Protein AF-A0A5C6MHG4-F1 (afdb_monomer_lite)

Sequence (222 aa):
MFYSEDLERCGLDVSEVSVYSGVCTEIFKRESVIFQKSVYCFVHLSIQEFLAAVYMFHRSTRKDTAVINQFLEYSEPVTSLDGFLRRALMKSLKSENGHLDLFVRFLHGLSLESNQRILGGLLDQRNSHPETIQKVLNNLKEENSDEFSPDRSINIFHCLMEMKDQSVHQEIQEFLKSEKKSKRRLSEIHCSALAYLLQMSEEVLDELNLCSTTPQRRDDVA

Structure (mmCIF, N/CA/C/O backbone):
data_AF-A0A5C6MHG4-F1
#
_entry.id   AF-A0A5C6MHG4-F1
#
loop_
_atom_site.group_PDB
_atom_site.id
_atom_site.type_symbol
_atom_site.label_atom_id
_atom_site.label_alt_id
_atom_site.label_comp_id
_atom_site.label_asym_id
_atom_site.label_entity_id
_atom_site.label_seq_id
_atom_site.pdbx_PDB_ins_code
_atom_site.Cartn_x
_atom_site.Cartn_y
_atom_site.Cartn_z
_atom_site.occupancy
_atom_site.B_iso_or_equiv
_atom_site.auth_seq_id
_atom_site.auth_comp_id
_atom_site.auth_asym_id
_atom_site.auth_atom_id
_atom_site.pdbx_PDB_model_num
ATOM 1 N N . MET A 1 1 ? -2.561 5.463 -20.236 1.00 85.12 1 MET A N 1
ATOM 2 C CA . MET A 1 1 ? -2.530 5.137 -21.678 1.00 85.12 1 MET A CA 1
ATOM 3 C C . MET A 1 1 ? -1.155 5.486 -22.200 1.00 85.12 1 MET A C 1
ATOM 5 O O . MET A 1 1 ? -0.599 6.476 -21.744 1.00 85.12 1 MET A O 1
ATOM 9 N N . PHE A 1 2 ? -0.643 4.681 -23.117 1.00 86.88 2 PHE A N 1
ATOM 10 C CA . PHE A 1 2 ? 0.690 4.782 -23.695 1.00 86.88 2 PHE A CA 1
ATOM 11 C C . PHE A 1 2 ? 0.569 4.667 -25.211 1.00 86.88 2 PHE A C 1
ATOM 13 O O . PHE A 1 2 ? -0.213 3.852 -25.704 1.00 86.88 2 PHE A O 1
ATOM 20 N N . TYR A 1 3 ? 1.313 5.471 -25.952 1.00 88.12 3 TYR A N 1
ATOM 21 C CA . TYR A 1 3 ? 1.461 5.284 -27.391 1.00 88.12 3 TYR A CA 1
ATOM 22 C C . TYR A 1 3 ? 2.556 4.251 -27.684 1.00 88.12 3 TYR A C 1
ATOM 24 O O . TYR A 1 3 ? 3.329 3.889 -26.795 1.00 88.12 3 TYR A O 1
ATOM 32 N N . SER A 1 4 ? 2.630 3.765 -28.927 1.00 84.56 4 SER A N 1
ATOM 33 C CA . SER A 1 4 ? 3.690 2.834 -29.348 1.00 84.56 4 SER A CA 1
ATOM 34 C C . SER A 1 4 ? 5.081 3.385 -29.019 1.00 84.56 4 SER A C 1
ATOM 36 O O . SER A 1 4 ? 5.921 2.672 -28.484 1.00 84.56 4 SER A O 1
ATOM 38 N N . GLU A 1 5 ? 5.287 4.682 -29.246 1.00 87.62 5 GLU A N 1
ATOM 39 C CA . GLU A 1 5 ? 6.549 5.374 -28.998 1.00 87.62 5 GLU A CA 1
ATOM 40 C C . GLU A 1 5 ? 6.913 5.410 -27.504 1.00 87.62 5 GLU A C 1
ATOM 42 O O . GLU A 1 5 ? 8.094 5.408 -27.156 1.00 87.62 5 GLU A O 1
ATOM 47 N N . ASP A 1 6 ? 5.920 5.435 -26.608 1.00 89.31 6 ASP A N 1
ATOM 48 C CA . ASP A 1 6 ? 6.156 5.385 -25.161 1.00 89.31 6 ASP A CA 1
ATOM 49 C C . ASP A 1 6 ? 6.648 3.995 -24.740 1.00 89.31 6 ASP A C 1
ATOM 51 O O . ASP A 1 6 ? 7.581 3.882 -23.946 1.00 89.31 6 ASP A O 1
ATOM 55 N N . LEU A 1 7 ? 6.059 2.935 -25.307 1.00 85.94 7 LEU A N 1
ATOM 56 C CA . LEU A 1 7 ? 6.470 1.554 -25.047 1.00 85.94 7 LEU A CA 1
ATOM 57 C C . LEU A 1 7 ? 7.882 1.280 -25.575 1.00 85.94 7 LEU A C 1
ATOM 59 O O . LEU A 1 7 ? 8.714 0.746 -24.842 1.00 85.94 7 LEU A O 1
ATOM 63 N N . GLU A 1 8 ? 8.182 1.726 -26.796 1.00 87.44 8 GLU A N 1
ATOM 64 C CA . GLU A 1 8 ? 9.514 1.598 -27.398 1.00 87.44 8 GLU A CA 1
ATOM 65 C C . GLU A 1 8 ? 10.584 2.327 -26.574 1.00 87.44 8 GLU A C 1
ATOM 67 O O . GLU A 1 8 ? 11.667 1.789 -26.343 1.00 87.44 8 GLU A O 1
ATOM 72 N N . ARG A 1 9 ? 10.274 3.521 -26.047 1.00 88.62 9 ARG A N 1
ATOM 73 C CA . ARG A 1 9 ? 11.164 4.253 -25.123 1.00 88.62 9 ARG A CA 1
ATOM 74 C C . ARG A 1 9 ? 11.425 3.498 -23.823 1.00 88.62 9 ARG A C 1
ATOM 76 O O . ARG A 1 9 ? 12.500 3.645 -23.245 1.00 88.62 9 ARG A O 1
ATOM 83 N N . CYS A 1 10 ? 10.466 2.698 -23.367 1.00 84.38 10 CYS A N 1
ATOM 84 C CA . CYS A 1 10 ? 10.621 1.803 -22.224 1.00 84.38 10 CYS A CA 1
ATOM 85 C C . CYS A 1 10 ? 11.294 0.465 -22.586 1.00 84.38 10 CYS A C 1
ATOM 87 O O . CYS A 1 10 ? 11.470 -0.371 -21.701 1.00 84.38 10 CYS A O 1
ATOM 89 N N . GLY A 1 11 ? 11.687 0.263 -23.850 1.00 85.12 11 GLY A N 1
ATOM 90 C CA . GLY A 1 11 ? 12.312 -0.969 -24.332 1.00 85.12 11 GLY A CA 1
ATOM 91 C C . GLY A 1 11 ? 11.335 -2.131 -24.513 1.00 85.12 11 GLY A C 1
ATOM 92 O O . GLY A 1 11 ? 11.765 -3.281 -24.519 1.00 85.12 11 GLY A O 1
ATOM 93 N N . LEU A 1 12 ? 10.033 -1.851 -24.622 1.00 83.12 12 LEU A N 1
ATOM 94 C CA . LEU A 1 12 ? 8.999 -2.853 -24.869 1.00 83.12 12 LEU A CA 1
ATOM 95 C C . LEU A 1 12 ? 8.731 -2.960 -26.374 1.00 83.12 12 LEU A C 1
ATOM 97 O O . LEU A 1 12 ? 8.382 -1.968 -27.015 1.00 83.12 12 LEU A O 1
ATOM 101 N N . ASP A 1 13 ? 8.863 -4.168 -26.928 1.00 79.06 13 ASP A N 1
ATOM 102 C CA . ASP A 1 13 ? 8.545 -4.430 -28.331 1.00 79.06 13 ASP A CA 1
ATOM 103 C C . ASP A 1 13 ? 7.024 -4.484 -28.535 1.00 79.06 13 ASP A C 1
ATOM 105 O O . ASP A 1 13 ? 6.314 -5.368 -28.050 1.00 79.06 13 ASP A O 1
ATOM 109 N N . VAL A 1 14 ? 6.520 -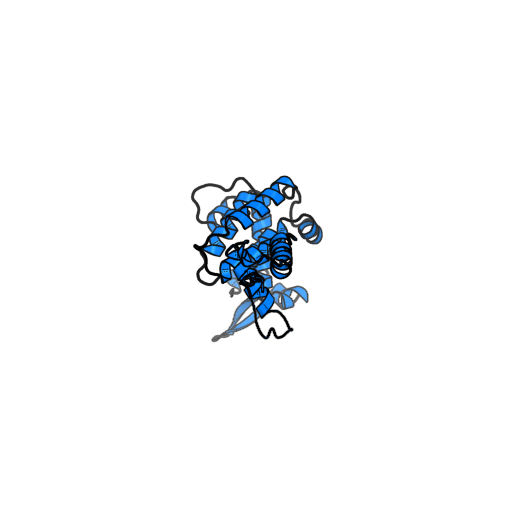3.521 -29.300 1.00 74.31 14 VAL A N 1
ATOM 110 C CA . VAL A 1 14 ? 5.103 -3.362 -29.635 1.00 74.31 14 VAL A CA 1
ATOM 111 C C . VAL A 1 14 ? 4.542 -4.577 -30.392 1.00 74.31 14 VAL A C 1
ATOM 113 O O . VAL A 1 14 ? 3.342 -4.867 -30.299 1.00 74.31 14 VAL A O 1
ATOM 116 N N . SER A 1 15 ? 5.390 -5.300 -31.129 1.00 69.62 15 SER A N 1
ATOM 117 C CA . SER A 1 15 ? 5.018 -6.530 -31.826 1.00 69.62 15 SER A CA 1
ATOM 118 C C . SER A 1 15 ? 4.803 -7.688 -30.843 1.00 69.62 15 SER A C 1
ATOM 120 O O . SER A 1 15 ? 3.781 -8.376 -30.934 1.00 69.62 15 SER A O 1
ATOM 122 N N . GLU A 1 16 ? 5.655 -7.817 -29.821 1.00 63.72 16 GLU A N 1
ATOM 123 C CA . GLU A 1 16 ? 5.539 -8.822 -28.755 1.00 63.72 16 GLU A CA 1
ATOM 124 C C . GLU A 1 16 ? 4.335 -8.565 -27.840 1.00 63.72 16 GLU A C 1
ATOM 126 O O . GLU A 1 16 ? 3.612 -9.506 -27.510 1.00 63.72 16 GLU A O 1
ATOM 131 N N . VAL A 1 17 ? 4.037 -7.295 -27.527 1.00 60.69 17 VAL A N 1
ATOM 132 C CA . VAL A 1 17 ? 2.855 -6.893 -26.731 1.00 60.69 17 VAL A CA 1
ATOM 133 C C . VAL A 1 17 ? 1.539 -7.336 -27.391 1.00 60.69 17 VAL A C 1
ATOM 135 O O . VAL A 1 17 ? 0.547 -7.548 -26.696 1.00 60.69 17 VAL A O 1
ATOM 138 N N . SER A 1 18 ? 1.513 -7.507 -28.720 1.00 54.00 18 SER A N 1
ATOM 139 C CA . SER A 1 18 ? 0.316 -7.947 -29.456 1.00 54.00 18 SER A CA 1
ATOM 140 C C . SER A 1 18 ? 0.281 -9.406 -29.896 1.00 54.00 18 SER A C 1
ATOM 142 O O . SER A 1 18 ? -0.803 -9.890 -30.217 1.00 54.00 18 SER A O 1
ATOM 144 N N . VAL A 1 19 ? 1.424 -10.096 -29.954 1.00 51.28 19 VAL A N 1
ATOM 145 C CA . VAL A 1 19 ? 1.512 -11.423 -30.593 1.00 51.28 19 VAL A CA 1
ATOM 146 C C . VAL A 1 19 ? 1.979 -12.519 -29.634 1.00 51.28 19 VAL A C 1
ATOM 148 O O . VAL A 1 19 ? 1.662 -13.682 -29.865 1.00 51.28 19 VAL A O 1
ATOM 151 N N . TYR A 1 20 ? 2.644 -12.204 -28.520 1.00 44.88 20 TYR A N 1
ATOM 152 C CA . TYR A 1 20 ? 3.233 -13.245 -27.678 1.00 44.88 20 TYR A CA 1
ATOM 153 C C . TYR A 1 20 ? 3.054 -12.981 -26.190 1.00 44.88 20 TYR A C 1
ATOM 155 O O . TYR A 1 20 ? 3.896 -12.370 -25.545 1.00 44.88 20 TYR A O 1
ATOM 163 N N . SER A 1 21 ? 1.955 -13.519 -25.654 1.00 48.19 21 SER A N 1
ATOM 164 C CA . SER A 1 21 ? 1.825 -14.114 -24.315 1.00 48.19 21 SER A CA 1
ATOM 165 C C . SER A 1 21 ? 0.385 -13.939 -23.847 1.00 48.19 21 SER A C 1
ATOM 167 O O . SER A 1 21 ? -0.086 -12.809 -23.736 1.00 48.19 21 SER A O 1
ATOM 169 N N . GLY A 1 22 ? -0.296 -15.036 -23.500 1.00 55.16 22 GLY A N 1
ATOM 170 C CA . GLY A 1 22 ? -1.597 -14.954 -22.826 1.00 55.16 22 GLY A CA 1
ATOM 171 C C . GLY A 1 22 ? -1.548 -14.081 -21.564 1.00 55.16 22 GLY A C 1
ATOM 172 O O . GLY A 1 22 ? -2.551 -13.500 -21.196 1.00 55.16 22 GLY A O 1
ATOM 173 N N . VAL A 1 23 ? -0.375 -13.898 -20.946 1.00 56.00 23 VAL A N 1
ATOM 174 C CA . VAL A 1 23 ? -0.183 -12.989 -19.806 1.00 56.00 23 VAL A CA 1
ATOM 175 C C . VAL A 1 23 ? -0.114 -11.522 -20.249 1.00 56.00 23 VAL A C 1
ATOM 177 O O . VAL A 1 23 ? -0.662 -10.660 -19.574 1.00 56.00 23 VAL A O 1
ATOM 180 N N . CYS A 1 24 ? 0.503 -11.204 -21.391 1.00 55.84 24 CYS A N 1
ATOM 181 C CA . CYS A 1 24 ? 0.598 -9.822 -21.874 1.00 55.84 24 CYS A CA 1
ATOM 182 C C . CYS A 1 24 ? -0.750 -9.276 -22.355 1.00 55.84 24 CYS A C 1
ATOM 184 O O . CYS A 1 24 ? -0.996 -8.092 -22.166 1.00 55.84 24 CYS A O 1
ATOM 186 N N . THR A 1 25 ? -1.639 -10.112 -22.899 1.00 61.78 25 THR A N 1
ATOM 187 C CA . THR A 1 25 ? -3.011 -9.703 -23.256 1.00 61.78 25 THR A CA 1
ATOM 188 C C . THR A 1 25 ? -3.923 -9.525 -22.042 1.00 61.78 25 THR A C 1
ATOM 190 O O . THR A 1 25 ? -4.873 -8.753 -22.107 1.00 61.78 25 THR A O 1
ATOM 193 N N . GLU A 1 26 ? -3.625 -10.203 -20.928 1.00 65.00 26 GLU A N 1
ATOM 194 C CA . GLU A 1 26 ? -4.299 -10.001 -19.633 1.00 65.00 26 GLU A CA 1
ATOM 195 C C . GLU A 1 26 ? -3.731 -8.792 -18.866 1.00 65.00 26 GLU A C 1
ATOM 197 O O . GLU A 1 26 ? -4.379 -8.259 -17.968 1.00 65.00 26 GLU A O 1
ATOM 202 N N . ILE A 1 27 ? -2.526 -8.329 -19.221 1.00 67.31 27 ILE A N 1
ATOM 203 C CA . ILE A 1 27 ? -1.878 -7.163 -18.605 1.00 67.31 27 ILE A CA 1
ATOM 204 C C . ILE A 1 27 ? -2.118 -5.896 -19.424 1.00 67.31 27 ILE A C 1
ATOM 206 O O . ILE A 1 27 ? -2.458 -4.874 -18.836 1.00 67.31 27 ILE A O 1
ATOM 210 N N . PHE A 1 28 ? -1.971 -5.944 -20.750 1.00 72.38 28 PHE A N 1
ATOM 211 C CA . PHE A 1 28 ? -2.118 -4.818 -21.667 1.00 72.38 28 PHE A CA 1
ATOM 212 C C . PHE A 1 28 ? -3.211 -5.053 -22.709 1.00 72.38 28 PHE A C 1
ATOM 214 O O . PHE A 1 28 ? -3.306 -6.105 -23.336 1.00 72.38 28 PHE A O 1
ATOM 221 N N . LYS A 1 29 ? -3.982 -4.001 -22.968 1.00 74.69 29 LYS A N 1
ATOM 222 C CA . LYS A 1 29 ? -4.973 -3.926 -24.034 1.00 74.69 29 LYS A CA 1
ATOM 223 C C . LYS A 1 29 ? -4.534 -2.895 -25.067 1.00 74.69 29 LYS A C 1
ATOM 225 O O . LYS A 1 29 ? -4.171 -1.773 -24.715 1.00 74.69 29 LYS A O 1
ATOM 230 N N . ARG A 1 30 ? -4.595 -3.274 -26.347 1.00 78.44 30 ARG A N 1
ATOM 231 C CA . ARG A 1 30 ? -4.485 -2.346 -27.479 1.00 78.44 30 ARG A CA 1
ATOM 232 C C . ARG A 1 30 ? -5.878 -1.825 -27.821 1.00 78.44 30 ARG A C 1
ATOM 234 O O . ARG A 1 30 ? -6.779 -2.616 -28.093 1.00 78.44 30 ARG A O 1
ATOM 241 N N . GLU A 1 31 ? -6.042 -0.512 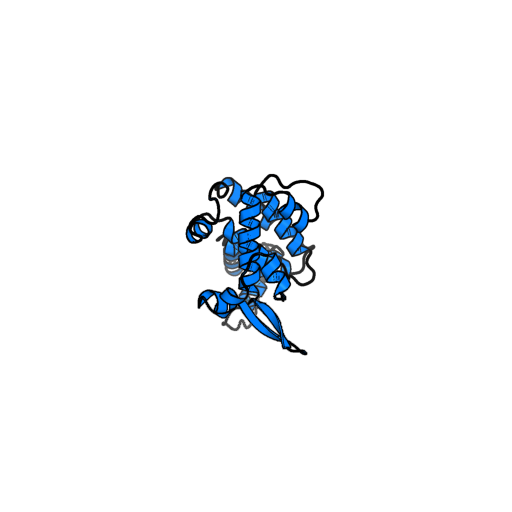-27.863 1.00 74.62 31 GLU A N 1
ATOM 242 C CA . GLU A 1 31 ? -7.260 0.143 -28.338 1.00 74.62 31 GLU A CA 1
ATOM 243 C C . GLU A 1 31 ? -6.955 1.036 -29.543 1.00 74.62 31 GLU A C 1
ATOM 245 O O . GLU A 1 31 ? -5.874 1.617 -29.658 1.00 74.62 31 GLU A O 1
ATOM 250 N N . SER A 1 32 ? -7.910 1.136 -30.466 1.00 71.69 32 SER A N 1
ATOM 251 C CA . SER A 1 32 ? -7.838 2.058 -31.599 1.00 71.69 32 SER A CA 1
ATOM 252 C C . SER A 1 32 ? -8.644 3.314 -31.284 1.00 71.69 32 SER A C 1
ATOM 254 O O . SER A 1 32 ? -9.867 3.243 -31.152 1.00 71.69 32 SER A O 1
ATOM 256 N N . VAL A 1 33 ? -7.979 4.463 -31.196 1.00 68.50 33 VAL A N 1
ATOM 257 C CA . VAL A 1 33 ? -8.641 5.771 -31.076 1.00 68.50 33 VAL A CA 1
ATOM 258 C C . VAL A 1 33 ? -8.881 6.401 -32.454 1.00 68.50 33 VAL A C 1
ATOM 260 O O . VAL A 1 33 ? -8.444 5.881 -33.487 1.00 68.50 33 VAL A O 1
ATOM 263 N N . ILE A 1 34 ? -9.610 7.523 -32.476 1.00 58.19 34 ILE A N 1
ATOM 264 C CA . ILE A 1 34 ? -9.870 8.324 -33.683 1.00 58.19 34 ILE A CA 1
ATOM 265 C C . ILE A 1 34 ? -8.536 8.557 -34.421 1.00 58.19 34 ILE A C 1
ATOM 267 O O . ILE A 1 34 ? -7.526 8.868 -33.792 1.00 58.19 34 ILE A O 1
ATOM 271 N N . PHE A 1 35 ? -8.537 8.377 -35.747 1.00 64.25 35 PHE A N 1
ATOM 272 C CA . PHE A 1 35 ? -7.358 8.395 -36.639 1.00 64.25 35 PHE A CA 1
ATOM 273 C C . PHE A 1 35 ? -6.464 7.139 -36.642 1.00 64.25 35 PHE A C 1
ATOM 275 O O . PHE A 1 35 ? -5.313 7.226 -37.059 1.00 64.25 35 PHE A O 1
ATOM 282 N N . GLN A 1 36 ? -6.971 5.970 -36.226 1.00 66.31 36 GLN A N 1
ATOM 283 C CA . GLN A 1 36 ? -6.265 4.672 -36.312 1.00 66.31 36 GLN A CA 1
ATOM 284 C C . GLN A 1 36 ? -4.929 4.606 -35.547 1.00 66.31 36 GLN A C 1
ATOM 286 O O . GLN A 1 36 ? -4.149 3.670 -35.732 1.00 66.31 36 GLN A O 1
ATOM 291 N N . LYS A 1 37 ? -4.663 5.554 -34.641 1.00 75.50 37 LYS A N 1
ATOM 292 C CA . LYS A 1 37 ? -3.528 5.434 -33.726 1.00 75.50 37 LYS A CA 1
ATOM 293 C C . LYS A 1 37 ? -3.833 4.357 -32.691 1.00 75.50 37 LYS A C 1
ATOM 295 O O . LYS A 1 37 ? -4.886 4.377 -32.052 1.00 75.50 37 LYS A O 1
ATOM 300 N N . SER A 1 38 ? -2.905 3.415 -32.555 1.00 79.06 38 SER A N 1
ATOM 301 C CA . SER A 1 38 ? -2.963 2.390 -31.515 1.00 79.06 38 SER A CA 1
ATOM 302 C C . SER A 1 38 ? -2.499 2.991 -30.194 1.00 79.06 38 SER A C 1
ATOM 304 O O . SER A 1 38 ? -1.429 3.595 -30.131 1.00 79.06 38 SER A O 1
ATOM 306 N N . VAL A 1 39 ? -3.300 2.815 -29.150 1.00 84.56 39 VAL A N 1
ATOM 307 C CA . VAL A 1 39 ? -2.936 3.133 -27.767 1.00 84.56 39 VAL A CA 1
ATOM 308 C C . VAL A 1 39 ? -2.936 1.858 -26.938 1.00 84.56 39 VAL A C 1
ATOM 310 O O . VAL A 1 39 ? -3.682 0.920 -27.216 1.00 84.56 39 VAL A O 1
ATOM 313 N N . TYR A 1 40 ? -2.093 1.834 -25.916 1.00 84.00 40 TYR A N 1
ATOM 314 C CA . TYR A 1 40 ? -1.912 0.715 -25.006 1.00 84.00 40 TYR A CA 1
ATOM 315 C C . TYR A 1 40 ? -2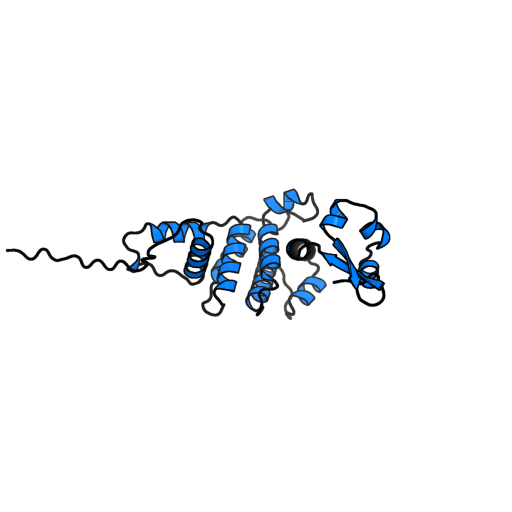.280 1.151 -23.594 1.00 84.00 40 TYR A C 1
ATOM 317 O O . TYR A 1 40 ? -1.895 2.223 -23.118 1.00 84.00 40 TYR A O 1
ATOM 325 N N . CYS A 1 41 ? -3.043 0.329 -22.897 1.00 84.38 41 CYS A N 1
ATOM 326 C CA . CYS A 1 41 ? -3.398 0.551 -21.503 1.00 84.38 41 CYS A CA 1
ATOM 327 C C . CYS A 1 41 ? -3.313 -0.757 -20.736 1.00 84.38 41 CYS A C 1
ATOM 329 O O . CYS A 1 41 ? -3.387 -1.830 -21.329 1.00 84.38 41 CYS A O 1
ATOM 331 N N . PHE A 1 42 ? -3.148 -0.671 -19.419 1.00 86.38 42 PHE A N 1
ATOM 332 C CA . PHE A 1 42 ? -3.320 -1.853 -18.593 1.00 86.38 42 PHE A CA 1
ATOM 333 C C . PHE A 1 42 ? -4.784 -2.295 -18.627 1.00 86.38 42 PHE A C 1
ATOM 335 O O . PHE A 1 42 ? -5.680 -1.449 -18.612 1.00 86.38 42 PHE A O 1
ATOM 342 N N . VAL A 1 43 ? -5.025 -3.605 -18.649 1.00 85.56 43 VAL A N 1
ATOM 343 C CA . VAL A 1 43 ? -6.382 -4.181 -18.636 1.00 85.56 43 VAL A CA 1
ATOM 344 C C . VAL A 1 43 ? -7.129 -3.787 -17.362 1.00 85.56 43 VAL A C 1
ATOM 346 O O . VAL A 1 43 ? -8.331 -3.531 -17.402 1.00 85.56 43 VAL A O 1
ATOM 349 N N . HIS A 1 44 ? -6.413 -3.691 -16.239 1.00 87.81 44 HIS A N 1
ATOM 350 C CA . HIS A 1 44 ? -6.970 -3.241 -14.971 1.00 87.81 44 HIS A CA 1
ATOM 351 C C . HIS A 1 44 ? -5.995 -2.327 -14.220 1.00 87.81 44 HIS A C 1
ATOM 353 O O . HIS A 1 44 ? -4.786 -2.570 -14.199 1.00 87.81 44 HIS A O 1
ATOM 359 N N . LEU A 1 45 ? -6.527 -1.296 -13.554 1.00 89.06 45 LEU A N 1
ATOM 360 C CA . LEU A 1 45 ? -5.729 -0.330 -12.790 1.00 89.06 45 LEU A CA 1
ATOM 361 C C . LEU A 1 45 ? -4.921 -1.007 -11.673 1.00 89.06 45 LEU A C 1
ATOM 363 O O . LEU A 1 45 ? -3.762 -0.665 -11.464 1.00 89.06 45 LEU A O 1
ATOM 367 N N . SER A 1 46 ? -5.480 -2.036 -11.029 1.00 91.81 46 SER A N 1
ATOM 368 C CA . SER A 1 46 ? -4.757 -2.792 -9.997 1.00 91.81 46 SER A CA 1
ATOM 369 C C . SER A 1 46 ? -3.478 -3.445 -10.512 1.00 91.81 46 SER A C 1
ATOM 371 O O . SER A 1 46 ? -2.496 -3.490 -9.781 1.00 91.81 46 SER A O 1
ATOM 373 N N . ILE A 1 47 ? -3.455 -3.913 -11.763 1.00 91.31 47 ILE A N 1
ATOM 374 C CA . ILE A 1 47 ? -2.257 -4.509 -12.364 1.00 91.31 47 ILE A CA 1
ATOM 375 C C . ILE A 1 47 ? -1.202 -3.422 -12.574 1.00 91.31 47 ILE A C 1
ATOM 377 O O . ILE A 1 47 ? -0.036 -3.622 -12.233 1.00 91.31 47 ILE A O 1
ATOM 381 N N . GLN A 1 48 ? -1.615 -2.253 -13.076 1.00 92.06 48 GLN A N 1
ATOM 382 C CA . GLN A 1 48 ? -0.731 -1.099 -13.236 1.00 92.06 48 GLN A CA 1
ATOM 383 C C . GLN A 1 48 ? -0.107 -0.687 -11.897 1.00 92.06 48 GLN A C 1
ATOM 385 O O . GLN A 1 48 ? 1.110 -0.538 -11.800 1.00 92.06 48 GLN A O 1
ATOM 390 N N . GLU A 1 49 ? -0.929 -0.507 -10.864 1.00 95.19 49 GLU A N 1
ATOM 391 C CA . GLU A 1 49 ? -0.469 -0.070 -9.545 1.00 95.19 49 GLU A CA 1
ATOM 392 C C . GLU A 1 49 ? 0.365 -1.136 -8.834 1.00 95.19 49 GLU A C 1
ATOM 394 O O . GLU A 1 49 ? 1.355 -0.800 -8.186 1.00 95.19 49 GLU A O 1
ATOM 399 N N . PHE A 1 50 ? 0.036 -2.417 -9.009 1.00 95.06 50 PHE A N 1
ATOM 400 C CA . PHE A 1 50 ? 0.845 -3.524 -8.508 1.00 95.06 50 PHE A CA 1
ATOM 401 C C . PHE A 1 50 ? 2.241 -3.529 -9.135 1.00 95.06 50 PHE A C 1
ATOM 403 O O . PHE A 1 50 ? 3.242 -3.563 -8.420 1.00 95.06 50 PHE A O 1
ATOM 410 N N . LEU A 1 51 ? 2.336 -3.447 -10.466 1.00 93.62 51 LEU A N 1
ATOM 411 C CA . LEU A 1 51 ? 3.624 -3.423 -11.162 1.00 93.62 51 LEU A CA 1
ATOM 412 C C . LEU A 1 51 ? 4.427 -2.162 -10.826 1.00 93.62 51 LEU A C 1
ATOM 414 O O . LEU A 1 51 ? 5.644 -2.243 -10.647 1.00 93.62 51 LEU A O 1
ATOM 418 N N . ALA A 1 52 ? 3.758 -1.017 -10.663 1.00 95.25 52 ALA A N 1
ATOM 419 C CA . ALA A 1 52 ? 4.389 0.197 -10.159 1.00 95.25 52 ALA A CA 1
ATOM 420 C C . ALA A 1 52 ? 4.942 -0.004 -8.737 1.00 95.25 52 ALA A C 1
ATOM 422 O O . ALA A 1 52 ? 6.079 0.385 -8.468 1.00 95.25 52 ALA A O 1
ATOM 423 N N . ALA A 1 53 ? 4.191 -0.647 -7.837 1.00 96.62 53 ALA A N 1
ATOM 424 C CA . ALA A 1 53 ? 4.644 -0.949 -6.480 1.00 96.62 53 ALA A CA 1
ATOM 425 C C . ALA A 1 53 ? 5.853 -1.893 -6.482 1.00 96.62 53 ALA A C 1
ATOM 427 O O . ALA A 1 53 ? 6.844 -1.608 -5.811 1.00 96.62 53 ALA A O 1
ATOM 428 N N . VAL A 1 54 ? 5.829 -2.956 -7.293 1.00 94.50 54 VAL A N 1
ATOM 429 C CA . VAL A 1 54 ? 6.970 -3.871 -7.468 1.00 94.50 54 VAL A CA 1
ATOM 430 C C . VAL A 1 54 ? 8.201 -3.119 -7.973 1.00 94.50 54 VAL A C 1
ATOM 432 O O . VAL A 1 54 ? 9.283 -3.265 -7.404 1.00 94.50 54 VAL A O 1
ATOM 435 N N . TYR A 1 55 ? 8.044 -2.273 -8.996 1.00 93.38 55 TYR A N 1
ATOM 436 C CA . TYR A 1 55 ? 9.133 -1.457 -9.529 1.00 93.38 55 TYR A CA 1
ATOM 437 C C . TYR A 1 55 ? 9.718 -0.526 -8.462 1.00 93.38 55 TYR A C 1
ATOM 439 O O . TYR A 1 55 ? 10.928 -0.520 -8.233 1.00 93.38 55 TYR A O 1
ATOM 447 N N . MET A 1 56 ? 8.868 0.225 -7.762 1.00 94.12 56 MET A N 1
ATOM 448 C CA . MET A 1 56 ? 9.301 1.172 -6.735 1.00 94.12 56 MET A CA 1
ATOM 449 C C . MET A 1 56 ? 9.957 0.472 -5.540 1.00 94.12 56 MET A C 1
ATOM 451 O O . MET A 1 56 ? 10.967 0.954 -5.026 1.00 94.12 56 MET A O 1
ATOM 455 N N . PHE A 1 57 ? 9.452 -0.694 -5.136 1.00 92.81 57 PHE A N 1
ATOM 456 C CA . PHE A 1 57 ? 10.056 -1.513 -4.087 1.00 92.81 57 PHE A CA 1
ATOM 457 C C . PHE A 1 57 ? 11.424 -2.073 -4.514 1.00 92.81 57 PHE A C 1
ATOM 459 O O . PHE A 1 57 ? 12.395 -2.061 -3.754 1.00 92.81 57 PHE A O 1
ATOM 466 N N . HIS A 1 58 ? 11.554 -2.516 -5.764 1.00 90.19 58 HIS A N 1
ATOM 467 C CA . HIS A 1 58 ? 12.837 -2.956 -6.310 1.00 90.19 58 HIS A CA 1
ATOM 468 C C . HIS A 1 58 ? 13.871 -1.813 -6.333 1.00 90.19 58 HIS A C 1
ATOM 470 O O . HIS A 1 58 ? 15.030 -1.994 -5.959 1.00 90.19 58 HIS A O 1
ATOM 476 N N . ARG A 1 59 ? 13.455 -0.599 -6.713 1.00 89.31 59 ARG A N 1
ATOM 477 C CA . ARG A 1 59 ? 14.327 0.588 -6.698 1.00 89.31 59 ARG A CA 1
ATOM 478 C C . ARG A 1 59 ? 14.720 1.010 -5.283 1.00 89.31 59 ARG A C 1
ATOM 480 O O . ARG A 1 59 ? 15.882 1.352 -5.059 1.00 89.31 59 ARG A O 1
ATOM 487 N N . SER A 1 60 ? 13.797 0.921 -4.324 1.00 87.50 60 SER A N 1
ATOM 488 C CA . SER A 1 60 ? 14.071 1.253 -2.923 1.00 87.50 60 SER A CA 1
ATOM 489 C C . SER A 1 60 ? 15.086 0.311 -2.282 1.00 87.50 60 SER A C 1
ATOM 491 O O . SER A 1 60 ? 16.038 0.767 -1.649 1.00 87.50 60 SER A O 1
ATOM 493 N N . THR A 1 61 ? 14.965 -0.994 -2.526 1.00 83.00 61 THR A N 1
ATOM 494 C CA . THR A 1 61 ? 15.908 -1.999 -2.009 1.00 83.00 61 THR A CA 1
ATOM 495 C C . THR A 1 61 ? 17.310 -1.867 -2.615 1.00 83.00 61 THR A C 1
ATOM 497 O O . THR A 1 61 ? 18.299 -2.039 -1.898 1.00 83.00 61 THR A O 1
ATOM 500 N N . ARG A 1 62 ? 17.414 -1.459 -3.888 1.00 84.25 62 ARG A N 1
ATOM 501 C CA . ARG A 1 62 ? 18.690 -1.160 -4.569 1.00 84.25 62 ARG A CA 1
ATOM 502 C C . ARG A 1 62 ? 19.281 0.217 -4.258 1.00 84.25 62 ARG A C 1
ATOM 504 O O . ARG A 1 62 ? 20.365 0.522 -4.751 1.00 84.25 62 ARG A O 1
ATOM 511 N N . LYS A 1 63 ? 18.615 1.024 -3.425 1.00 81.94 63 LYS A N 1
ATOM 512 C CA . LYS A 1 63 ? 19.028 2.393 -3.068 1.00 81.94 63 LYS A CA 1
ATOM 513 C C . LYS A 1 63 ? 19.188 3.310 -4.287 1.00 81.94 63 LYS A C 1
ATOM 515 O O . LYS A 1 63 ? 20.058 4.179 -4.302 1.00 81.94 63 LYS A O 1
ATOM 520 N N . ASP A 1 64 ? 18.336 3.134 -5.296 1.00 83.12 64 ASP A N 1
ATOM 521 C CA . ASP A 1 64 ? 18.240 4.050 -6.434 1.00 83.12 64 ASP A CA 1
ATOM 522 C C . ASP A 1 64 ? 17.489 5.320 -6.001 1.00 83.12 64 ASP A C 1
ATOM 524 O O . ASP A 1 64 ? 16.269 5.447 -6.133 1.00 83.12 64 ASP A O 1
ATOM 528 N N . THR A 1 65 ? 18.228 6.242 -5.382 1.00 82.00 65 THR A N 1
ATOM 529 C CA . THR A 1 65 ? 17.657 7.435 -4.748 1.00 82.00 65 THR A CA 1
ATOM 530 C C . THR A 1 65 ? 17.097 8.433 -5.755 1.00 82.00 65 THR A C 1
ATOM 532 O O . THR A 1 65 ? 16.209 9.197 -5.392 1.00 82.00 65 THR A O 1
ATOM 535 N N . ALA A 1 66 ? 17.546 8.416 -7.013 1.00 86.69 66 ALA A N 1
ATOM 536 C CA . ALA A 1 66 ? 17.061 9.333 -8.041 1.00 86.69 66 ALA A CA 1
ATOM 537 C C . ALA A 1 66 ? 15.569 9.110 -8.330 1.00 86.69 66 ALA A C 1
ATOM 539 O O . ALA A 1 66 ? 14.778 10.048 -8.240 1.00 86.69 66 ALA A O 1
ATOM 540 N N . VAL A 1 67 ? 15.175 7.858 -8.589 1.00 88.62 67 VAL A N 1
ATOM 541 C CA . VAL A 1 67 ? 13.775 7.492 -8.868 1.00 88.62 67 VAL A CA 1
ATOM 542 C C . VAL A 1 67 ? 12.888 7.741 -7.647 1.00 88.62 67 VAL A C 1
ATOM 544 O O . VAL A 1 67 ? 11.792 8.288 -7.764 1.00 88.62 67 VAL A O 1
ATOM 547 N N . ILE A 1 68 ? 13.372 7.376 -6.457 1.00 89.62 68 ILE A N 1
ATOM 548 C CA . ILE A 1 68 ? 12.628 7.552 -5.203 1.00 89.62 68 ILE A CA 1
ATOM 549 C C . ILE A 1 68 ? 12.401 9.035 -4.912 1.00 89.62 68 ILE A C 1
ATOM 551 O O . ILE A 1 68 ? 11.279 9.427 -4.604 1.00 89.62 68 ILE A O 1
ATOM 555 N N . ASN A 1 69 ? 13.442 9.862 -5.025 1.00 87.38 69 ASN A N 1
ATOM 556 C CA . ASN A 1 69 ? 13.345 11.293 -4.751 1.00 87.38 69 ASN A CA 1
ATOM 557 C C . ASN A 1 69 ? 12.463 11.997 -5.787 1.00 87.38 69 ASN A C 1
ATOM 559 O O . ASN A 1 69 ? 11.684 12.868 -5.412 1.00 87.38 69 ASN A O 1
ATOM 563 N N . GLN A 1 70 ? 12.529 11.588 -7.059 1.00 89.56 70 GLN A N 1
ATOM 564 C CA . GLN A 1 70 ? 11.639 12.103 -8.099 1.00 89.56 70 GLN A CA 1
ATOM 565 C C . GLN A 1 70 ? 10.169 11.794 -7.792 1.00 89.56 70 GLN A C 1
ATOM 567 O O . GLN A 1 70 ? 9.324 12.669 -7.933 1.00 89.56 70 GLN A O 1
ATOM 572 N N . PHE A 1 71 ? 9.858 10.572 -7.353 1.00 91.31 71 PHE A N 1
ATOM 573 C CA . PHE A 1 71 ? 8.494 10.194 -6.976 1.00 91.31 71 PHE A CA 1
ATOM 574 C C . PHE A 1 71 ? 8.008 10.926 -5.717 1.00 91.31 71 PHE A C 1
ATOM 576 O O . PHE A 1 71 ? 6.868 11.391 -5.645 1.00 91.31 71 PHE A O 1
ATOM 583 N N . LEU A 1 72 ? 8.865 11.003 -4.701 1.00 90.88 72 LEU A N 1
ATOM 584 C CA . LEU A 1 72 ? 8.506 11.564 -3.406 1.00 90.88 72 LEU A CA 1
ATOM 585 C C . LEU A 1 72 ? 8.459 13.099 -3.413 1.00 90.88 72 LEU A C 1
ATOM 587 O O . LEU A 1 72 ? 7.723 13.655 -2.608 1.00 90.88 72 LEU A O 1
ATOM 591 N N . GLU A 1 73 ? 9.181 13.768 -4.317 1.00 86.12 73 GLU A N 1
ATOM 592 C CA . GLU A 1 73 ? 9.270 15.238 -4.415 1.00 86.12 73 GLU A CA 1
ATOM 593 C C . GLU A 1 73 ? 9.808 15.909 -3.128 1.00 86.12 73 GLU A C 1
ATOM 595 O O . GLU A 1 73 ? 9.531 17.073 -2.849 1.00 86.12 73 GLU A O 1
ATOM 600 N N . TYR A 1 74 ? 10.600 15.183 -2.329 1.00 72.00 74 TYR A N 1
ATOM 601 C CA . TYR A 1 74 ? 11.218 15.691 -1.096 1.00 72.00 74 TYR A CA 1
ATOM 602 C C . TYR A 1 74 ? 12.701 16.032 -1.291 1.00 72.00 74 TYR A C 1
ATOM 604 O O . TYR A 1 74 ? 13.410 15.383 -2.059 1.00 72.00 74 TYR A O 1
ATOM 612 N N . SER A 1 75 ? 13.184 17.023 -0.535 1.00 63.69 75 SER A N 1
ATOM 613 C CA . SER A 1 75 ? 14.583 17.475 -0.550 1.00 63.69 75 SER A CA 1
ATOM 614 C C . SER A 1 75 ? 15.551 16.509 0.141 1.00 63.69 75 SER A C 1
ATOM 616 O O . SER A 1 75 ? 16.723 16.447 -0.226 1.00 63.69 75 SER A O 1
ATOM 618 N N . GLU A 1 76 ? 15.086 15.755 1.138 1.00 75.56 76 GLU A N 1
ATOM 619 C CA . GLU A 1 76 ? 15.942 14.859 1.914 1.00 75.56 76 GLU A CA 1
ATOM 620 C C . GLU A 1 76 ? 15.938 13.430 1.362 1.00 75.56 76 GLU A C 1
ATOM 622 O O . GLU A 1 76 ? 14.859 12.864 1.150 1.00 75.56 76 GLU A O 1
ATOM 627 N N . PRO A 1 77 ? 17.113 12.795 1.205 1.00 75.56 77 PRO A N 1
ATOM 628 C CA . PRO A 1 77 ? 17.202 11.433 0.705 1.00 75.56 77 PRO A CA 1
ATOM 629 C C . PRO A 1 77 ? 16.607 10.436 1.702 1.00 75.56 77 PRO A C 1
ATOM 631 O O . PRO A 1 77 ? 16.827 10.516 2.911 1.00 75.56 77 PRO A O 1
ATOM 634 N N . VAL A 1 78 ? 15.884 9.449 1.180 1.00 82.19 78 VAL A N 1
ATOM 635 C CA . VAL A 1 78 ? 15.378 8.340 1.987 1.00 82.19 78 VAL A CA 1
ATOM 636 C C . VAL A 1 78 ? 16.485 7.319 2.232 1.00 82.19 78 VAL A C 1
ATOM 638 O O . VAL A 1 78 ? 17.084 6.804 1.290 1.00 82.19 78 VAL A O 1
ATOM 641 N N . THR A 1 79 ? 16.750 7.014 3.502 1.00 82.56 79 THR A N 1
ATOM 642 C CA . THR A 1 79 ? 17.862 6.143 3.918 1.00 82.56 79 THR A CA 1
ATOM 643 C C . THR A 1 79 ? 17.432 4.734 4.328 1.00 82.56 79 THR A C 1
ATOM 645 O O . THR A 1 79 ? 18.282 3.843 4.394 1.00 82.56 79 THR A O 1
ATOM 648 N N . SER A 1 80 ? 16.139 4.502 4.573 1.00 89.19 80 SER A N 1
ATOM 649 C CA . SER A 1 80 ? 15.602 3.219 5.036 1.00 89.19 80 SER A CA 1
ATOM 650 C C . SER A 1 80 ? 14.285 2.839 4.352 1.00 89.19 80 SER A C 1
ATOM 652 O O . SER A 1 80 ? 13.556 3.695 3.846 1.00 89.19 80 SER A O 1
ATOM 654 N N . LEU A 1 81 ? 13.971 1.536 4.343 1.00 90.19 81 LEU A N 1
ATOM 655 C CA . LEU A 1 81 ? 12.729 1.015 3.764 1.00 90.19 81 LEU A CA 1
ATOM 656 C C . LEU A 1 81 ? 11.493 1.549 4.502 1.00 90.19 81 LEU A C 1
ATOM 658 O O . LEU A 1 81 ? 10.534 1.962 3.860 1.00 90.19 81 LEU A O 1
ATOM 662 N N . ASP A 1 82 ? 11.522 1.591 5.834 1.00 92.69 82 ASP A N 1
ATOM 663 C CA . ASP A 1 82 ? 10.414 2.114 6.636 1.00 92.69 82 ASP A CA 1
ATOM 664 C C . ASP A 1 82 ? 10.177 3.610 6.387 1.00 92.69 82 ASP A C 1
ATOM 666 O O . ASP A 1 82 ? 9.029 4.033 6.257 1.00 92.69 82 ASP A O 1
ATOM 670 N N . GLY A 1 83 ? 11.247 4.394 6.213 1.00 92.00 83 GLY A N 1
ATOM 671 C CA . GLY A 1 83 ? 11.148 5.800 5.828 1.00 92.00 83 GLY A CA 1
ATOM 672 C C . GLY A 1 83 ? 10.559 5.984 4.428 1.00 92.00 83 GLY A C 1
ATOM 673 O O . GLY A 1 83 ? 9.757 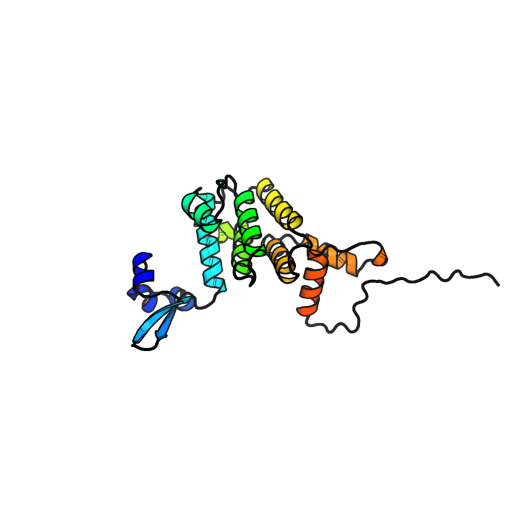6.894 4.212 1.00 92.00 83 GLY A O 1
ATOM 674 N N . PHE A 1 84 ? 10.906 5.104 3.483 1.00 93.38 84 PHE A N 1
ATOM 675 C CA . PHE A 1 84 ? 10.326 5.107 2.138 1.00 93.38 84 PHE A CA 1
ATOM 676 C C . PHE A 1 84 ? 8.824 4.818 2.173 1.00 93.38 84 PHE A C 1
ATOM 678 O O . PHE A 1 84 ? 8.042 5.606 1.643 1.00 93.38 84 PHE A O 1
ATOM 685 N N . LEU A 1 85 ? 8.427 3.725 2.831 1.00 95.12 85 LEU A N 1
ATOM 686 C CA . LEU A 1 85 ? 7.029 3.305 2.936 1.00 95.12 85 LEU A CA 1
ATOM 687 C C . LEU A 1 85 ? 6.176 4.364 3.638 1.00 95.12 85 LEU A C 1
ATOM 689 O O . LEU A 1 85 ? 5.110 4.717 3.135 1.00 95.12 85 LEU A O 1
ATOM 693 N N . ARG A 1 86 ? 6.691 4.960 4.721 1.00 94.81 86 ARG A N 1
ATOM 694 C CA . ARG A 1 86 ? 6.024 6.063 5.420 1.00 94.81 86 ARG A CA 1
ATOM 695 C C . ARG A 1 86 ? 5.820 7.280 4.517 1.00 94.81 86 ARG A C 1
ATOM 697 O O . ARG A 1 86 ? 4.727 7.830 4.465 1.00 94.81 86 ARG A O 1
ATOM 704 N N . ARG A 1 87 ? 6.840 7.713 3.770 1.00 94.19 87 ARG A N 1
ATOM 705 C CA . ARG A 1 87 ? 6.703 8.872 2.866 1.00 94.19 87 ARG A CA 1
ATOM 706 C C . ARG A 1 87 ? 5.773 8.584 1.686 1.00 94.19 87 ARG A C 1
ATOM 708 O O . ARG A 1 87 ? 5.016 9.468 1.293 1.00 94.19 87 ARG A O 1
ATOM 715 N N . ALA A 1 88 ? 5.798 7.364 1.149 1.00 95.56 88 ALA A N 1
ATOM 716 C CA . ALA A 1 88 ? 4.861 6.935 0.115 1.00 95.56 88 ALA A CA 1
ATOM 717 C C . ALA A 1 88 ? 3.414 6.946 0.636 1.00 95.56 88 ALA A C 1
ATOM 719 O O . ALA A 1 88 ? 2.535 7.486 -0.036 1.00 95.56 88 ALA A O 1
ATOM 720 N N . LEU A 1 89 ? 3.186 6.444 1.857 1.00 95.62 89 LEU A N 1
ATOM 721 C CA . LEU A 1 89 ? 1.899 6.543 2.546 1.00 95.62 89 LEU A CA 1
ATOM 722 C C . LEU A 1 89 ? 1.458 8.003 2.671 1.00 95.62 89 LEU A C 1
ATOM 724 O O . LEU A 1 89 ? 0.374 8.342 2.214 1.00 95.62 89 LEU A O 1
ATOM 728 N N . MET A 1 90 ? 2.315 8.889 3.184 1.00 93.50 90 MET A N 1
ATOM 729 C CA . MET A 1 90 ? 1.987 10.312 3.336 1.00 93.50 90 MET A CA 1
ATOM 730 C C . MET A 1 90 ? 1.640 10.998 2.016 1.00 93.50 90 MET A C 1
ATOM 732 O O . MET A 1 90 ? 0.743 11.840 1.978 1.00 93.50 90 MET A O 1
ATOM 736 N N . LYS A 1 91 ? 2.320 10.642 0.921 1.00 93.88 91 LYS A N 1
ATOM 737 C CA . LYS A 1 91 ? 1.963 11.131 -0.416 1.00 93.88 91 LYS A CA 1
ATOM 738 C C . LYS A 1 91 ? 0.571 10.638 -0.831 1.00 93.88 91 LYS A C 1
ATOM 740 O O . LYS A 1 91 ? -0.201 11.423 -1.371 1.00 93.88 91 LYS A O 1
ATOM 745 N N . SER A 1 92 ? 0.228 9.381 -0.533 1.00 94.62 92 SER A N 1
ATOM 746 C CA . SER A 1 92 ? -1.112 8.826 -0.781 1.00 94.62 92 SER A CA 1
ATOM 747 C C . SER A 1 92 ? -2.193 9.514 0.045 1.00 94.62 92 SER A C 1
ATOM 749 O O . SER A 1 92 ? -3.233 9.866 -0.496 1.00 94.62 92 SER A O 1
ATOM 751 N N . LEU A 1 93 ? -1.944 9.764 1.334 1.00 93.06 93 LEU A N 1
ATOM 752 C CA . LEU A 1 93 ? -2.911 10.413 2.226 1.00 93.06 93 LEU A CA 1
ATOM 753 C C . LEU A 1 93 ? -3.230 11.853 1.796 1.00 93.06 93 LEU A C 1
ATOM 755 O O . LEU A 1 93 ? -4.361 12.301 1.951 1.00 93.06 93 LEU A O 1
ATOM 759 N N . LYS A 1 94 ? -2.260 12.552 1.193 1.00 91.88 94 LYS A N 1
ATOM 760 C CA . LYS A 1 94 ? -2.435 13.894 0.607 1.00 91.88 94 LYS A CA 1
ATOM 761 C C . LYS A 1 94 ? -3.100 13.891 -0.772 1.00 91.88 94 LYS A C 1
ATOM 763 O O . LYS A 1 94 ? -3.396 14.958 -1.302 1.00 91.88 94 LYS A O 1
ATOM 768 N N . SER A 1 95 ? -3.291 12.723 -1.379 1.00 90.94 95 SER A N 1
ATOM 769 C CA . SER A 1 95 ? -3.954 12.609 -2.673 1.00 90.94 95 SER A CA 1
ATOM 770 C C . SER A 1 95 ? -5.450 12.865 -2.522 1.00 90.94 95 SER A C 1
ATOM 772 O O . SER A 1 95 ? -6.139 12.116 -1.829 1.00 90.94 95 SER A O 1
ATOM 774 N N . GLU A 1 96 ? -5.963 13.886 -3.209 1.00 86.12 96 GLU A N 1
ATOM 775 C CA . GLU A 1 96 ? -7.379 14.274 -3.138 1.00 86.12 96 GLU A CA 1
ATOM 776 C C . GLU A 1 96 ? -8.316 13.130 -3.552 1.00 86.12 96 GLU A C 1
ATOM 778 O O . GLU A 1 96 ? -9.341 12.896 -2.920 1.00 86.12 96 GLU A O 1
ATOM 783 N N . ASN A 1 97 ? -7.950 12.369 -4.586 1.00 89.44 97 ASN A N 1
ATOM 784 C CA . ASN A 1 97 ? -8.800 11.325 -5.169 1.00 89.44 97 ASN A CA 1
ATOM 785 C C . ASN A 1 97 ? -8.357 9.891 -4.825 1.00 89.44 97 ASN A C 1
ATOM 787 O O . ASN A 1 97 ? -8.970 8.940 -5.300 1.00 89.44 97 ASN A O 1
ATOM 791 N N . GLY A 1 98 ? -7.296 9.717 -4.030 1.00 91.44 98 GLY A N 1
ATOM 792 C CA . GLY A 1 98 ? -6.833 8.389 -3.611 1.00 91.44 98 GLY A CA 1
ATOM 793 C C . GLY A 1 98 ? -6.192 7.551 -4.710 1.00 91.44 98 GLY A C 1
ATOM 794 O O . GLY A 1 98 ? -6.073 6.343 -4.553 1.00 91.44 98 GLY A O 1
ATOM 795 N N . HIS A 1 99 ? -5.742 8.156 -5.814 1.00 92.81 99 HIS A N 1
ATOM 796 C CA . HIS A 1 99 ? -5.135 7.429 -6.942 1.00 92.81 99 HIS A CA 1
ATOM 797 C C . HIS A 1 99 ? -3.825 6.683 -6.615 1.00 92.81 99 HIS A C 1
ATOM 799 O O . HIS A 1 99 ? -3.243 6.078 -7.507 1.00 92.81 99 HIS A O 1
ATOM 805 N N . LEU A 1 100 ? -3.321 6.790 -5.380 1.00 95.94 100 LEU A N 1
ATOM 806 C CA . LEU A 1 100 ? -2.151 6.061 -4.882 1.00 95.94 100 LEU A CA 1
ATOM 807 C C . LEU A 1 100 ? -2.516 5.011 -3.826 1.00 95.94 100 LEU A C 1
ATOM 809 O O . LEU A 1 100 ? -1.625 4.315 -3.342 1.00 95.94 100 LEU A O 1
ATOM 813 N N . ASP A 1 101 ? -3.793 4.894 -3.453 1.00 96.31 101 ASP A N 1
ATOM 814 C CA . ASP A 1 101 ? -4.224 4.078 -2.319 1.00 96.31 101 ASP A CA 1
ATOM 815 C C . ASP A 1 101 ? -3.899 2.602 -2.547 1.00 96.31 101 ASP A C 1
ATOM 817 O O . ASP A 1 101 ? -3.300 1.942 -1.698 1.00 96.31 101 ASP A O 1
ATOM 821 N N . LEU A 1 102 ? -4.223 2.085 -3.729 1.00 97.06 102 LEU A N 1
ATOM 822 C CA . LEU A 1 102 ? -3.948 0.698 -4.064 1.00 97.06 102 LEU A CA 1
ATOM 823 C C . LEU A 1 102 ? -2.450 0.459 -4.310 1.00 97.06 102 LEU A C 1
ATOM 825 O O . LEU A 1 102 ? -1.911 -0.549 -3.850 1.00 97.06 102 LEU A O 1
ATOM 829 N N . PHE A 1 103 ? -1.748 1.414 -4.926 1.00 97.75 103 PHE A N 1
ATOM 830 C CA . PHE A 1 103 ? -0.286 1.394 -4.997 1.00 97.75 103 PHE A CA 1
ATOM 831 C C . PHE A 1 103 ? 0.367 1.237 -3.611 1.00 97.75 103 PHE A C 1
ATOM 833 O O . PHE A 1 103 ? 1.213 0.356 -3.437 1.00 97.75 103 PHE A O 1
ATOM 840 N N . VAL A 1 104 ? -0.018 2.036 -2.605 1.00 97.62 104 VAL A N 1
ATOM 841 C CA . VAL A 1 104 ? 0.603 1.938 -1.272 1.00 97.62 104 VAL A CA 1
ATOM 842 C C . VAL A 1 104 ? 0.208 0.668 -0.529 1.00 97.62 104 VAL A C 1
ATOM 844 O O . VAL A 1 104 ? 1.054 0.134 0.188 1.00 97.62 104 VAL A O 1
ATOM 847 N N . ARG A 1 105 ? -1.004 0.135 -0.733 1.00 97.88 105 ARG A N 1
ATOM 848 C CA . ARG A 1 105 ? -1.410 -1.182 -0.204 1.00 97.88 105 ARG A CA 1
ATOM 849 C C . ARG A 1 105 ? -0.461 -2.273 -0.682 1.00 97.88 105 ARG A C 1
ATOM 851 O O . ARG A 1 105 ? 0.142 -2.967 0.136 1.00 97.88 105 ARG A O 1
ATOM 858 N N . PHE A 1 106 ? -0.240 -2.353 -1.996 1.00 97.81 106 PHE A N 1
ATOM 859 C CA . PHE A 1 106 ? 0.717 -3.301 -2.563 1.00 97.81 106 PHE A CA 1
ATOM 860 C C . PHE A 1 106 ? 2.131 -3.059 -2.043 1.00 97.81 106 PHE A C 1
ATOM 862 O O . PHE A 1 106 ? 2.808 -4.005 -1.655 1.00 97.81 106 PHE A O 1
ATOM 869 N N . LEU A 1 107 ? 2.574 -1.803 -1.977 1.00 96.50 107 LEU A N 1
ATOM 870 C CA . LEU A 1 107 ? 3.919 -1.462 -1.521 1.00 96.50 107 LEU A CA 1
ATOM 871 C C . LEU A 1 107 ? 4.189 -1.924 -0.077 1.00 96.50 107 LEU A C 1
ATOM 873 O O . LEU A 1 107 ? 5.262 -2.460 0.207 1.00 96.50 107 LEU A O 1
ATOM 877 N N . HIS A 1 108 ? 3.211 -1.763 0.818 1.00 97.06 108 HIS A N 1
ATOM 878 C CA . HIS A 1 108 ? 3.286 -2.257 2.195 1.00 97.06 108 HIS A CA 1
ATOM 879 C C . HIS A 1 108 ? 3.212 -3.785 2.246 1.00 97.06 108 HIS A C 1
ATOM 881 O O . HIS A 1 108 ? 4.030 -4.404 2.927 1.00 97.06 108 HIS A O 1
ATOM 887 N N . GLY A 1 109 ? 2.327 -4.415 1.470 1.00 96.31 109 GLY A N 1
ATOM 888 C CA . GLY A 1 109 ? 2.268 -5.874 1.351 1.00 96.31 109 GLY A CA 1
ATOM 889 C C . GLY A 1 109 ? 3.589 -6.484 0.863 1.00 96.31 109 GLY A C 1
ATOM 890 O O . GLY A 1 109 ? 4.030 -7.510 1.382 1.00 96.31 109 GLY A O 1
ATOM 891 N N . LEU A 1 110 ? 4.282 -5.835 -0.076 1.00 94.75 110 LEU A N 1
ATOM 892 C CA . LEU A 1 110 ? 5.593 -6.262 -0.580 1.00 94.75 110 LEU A CA 1
ATOM 893 C C . LEU A 1 110 ? 6.707 -6.180 0.472 1.00 94.75 110 LEU A C 1
ATOM 895 O O . LEU A 1 110 ? 7.752 -6.796 0.282 1.00 94.75 110 LEU A O 1
ATOM 899 N N . SER A 1 111 ? 6.511 -5.477 1.593 1.00 93.38 111 SER A N 1
ATOM 900 C CA . SER A 1 111 ? 7.489 -5.459 2.690 1.00 93.38 111 SER A CA 1
ATOM 901 C C . SER A 1 111 ? 7.604 -6.807 3.412 1.00 93.38 111 SER A C 1
ATOM 903 O O . SER A 1 111 ? 8.652 -7.107 3.989 1.00 93.38 111 SER A O 1
ATOM 905 N N . LEU A 1 112 ? 6.570 -7.652 3.331 1.00 92.88 112 LEU A N 1
ATOM 906 C CA . LEU A 1 112 ? 6.573 -8.981 3.927 1.00 92.88 112 LEU A CA 1
ATOM 907 C C . LEU A 1 112 ? 7.429 -9.959 3.119 1.00 92.88 112 LEU A C 1
ATOM 909 O O . LEU A 1 112 ? 7.219 -10.156 1.919 1.00 92.88 112 LEU A O 1
ATOM 913 N N . GLU A 1 113 ? 8.308 -10.681 3.813 1.00 91.12 113 GLU A N 1
ATOM 914 C CA . GLU A 1 113 ? 9.160 -11.715 3.210 1.00 91.12 113 GLU A CA 1
ATOM 915 C C . GLU A 1 113 ? 8.332 -12.777 2.460 1.00 91.12 113 GLU A C 1
ATOM 917 O O . GLU A 1 113 ? 8.722 -13.235 1.386 1.00 91.12 113 GLU A O 1
ATOM 922 N N . SER A 1 114 ? 7.142 -13.130 2.975 1.00 90.88 114 SER A N 1
ATOM 923 C CA . SER A 1 114 ? 6.257 -14.106 2.326 1.00 90.88 114 SER A CA 1
ATOM 924 C C . SER A 1 114 ? 5.856 -13.688 0.914 1.00 90.88 114 SER A C 1
ATOM 926 O O . SER A 1 114 ? 5.796 -14.533 0.027 1.00 90.88 114 SER A O 1
ATOM 928 N N . ASN A 1 115 ? 5.605 -12.395 0.703 1.00 91.50 115 ASN A N 1
ATOM 929 C CA . ASN A 1 115 ? 5.169 -11.867 -0.587 1.00 91.50 115 ASN A CA 1
ATOM 930 C C . ASN A 1 115 ? 6.362 -11.708 -1.539 1.00 91.50 115 ASN A C 1
ATOM 932 O O . ASN A 1 115 ? 6.259 -12.021 -2.723 1.00 91.50 115 ASN A O 1
ATOM 936 N N . GLN A 1 116 ? 7.531 -11.333 -1.016 1.00 90.56 116 GLN A N 1
ATOM 937 C CA . GLN A 1 116 ? 8.769 -11.268 -1.801 1.00 90.56 116 GLN A CA 1
ATOM 938 C C . GLN A 1 116 ? 9.218 -12.644 -2.295 1.00 90.56 116 GLN A C 1
ATOM 940 O O . GLN A 1 116 ? 9.693 -12.772 -3.423 1.00 90.56 116 GLN A O 1
ATOM 945 N N . ARG A 1 117 ? 9.039 -13.690 -1.478 1.00 89.12 117 ARG A N 1
ATOM 946 C CA . ARG A 1 117 ? 9.375 -15.070 -1.850 1.00 89.12 117 ARG A CA 1
ATOM 947 C C . ARG A 1 117 ? 8.567 -15.558 -3.054 1.00 89.12 117 ARG A C 1
ATOM 949 O O . ARG A 1 117 ? 9.120 -16.254 -3.900 1.00 89.12 117 ARG A O 1
ATOM 956 N N . ILE A 1 118 ? 7.294 -15.167 -3.155 1.00 88.62 118 ILE A N 1
ATOM 957 C CA . ILE A 1 118 ? 6.418 -15.517 -4.289 1.00 88.62 118 ILE A CA 1
ATOM 958 C C . ILE A 1 118 ? 6.938 -14.898 -5.592 1.00 88.62 118 ILE A C 1
ATOM 960 O O . ILE A 1 118 ? 6.858 -15.523 -6.645 1.00 88.62 118 ILE A O 1
ATOM 964 N N . LEU A 1 119 ? 7.545 -13.711 -5.522 1.00 86.94 119 LEU A N 1
ATOM 965 C CA . LEU A 1 119 ? 8.107 -13.012 -6.680 1.00 86.94 119 LEU A CA 1
ATOM 966 C C . LEU A 1 119 ? 9.485 -13.541 -7.123 1.00 86.94 119 LEU A C 1
ATOM 968 O O . LEU A 1 119 ? 10.187 -12.878 -7.884 1.00 86.94 119 LEU A O 1
ATOM 972 N N . GLY A 1 120 ? 9.878 -14.740 -6.675 1.00 73.44 120 GLY A N 1
ATOM 973 C CA . GLY A 1 120 ? 10.889 -15.567 -7.345 1.00 73.44 120 GLY A CA 1
ATOM 974 C C . GLY A 1 120 ? 12.289 -14.957 -7.468 1.00 73.44 120 GLY A C 1
ATOM 975 O O . GLY A 1 120 ? 13.015 -15.300 -8.395 1.00 73.44 120 GLY A O 1
ATOM 976 N N . GLY A 1 121 ? 12.670 -14.050 -6.562 1.00 73.75 121 GLY A N 1
ATOM 977 C CA . GLY A 1 121 ? 13.975 -13.372 -6.578 1.00 73.75 121 GLY A CA 1
ATOM 978 C C . GLY A 1 121 ? 13.999 -12.028 -7.314 1.00 73.75 121 GLY A C 1
ATOM 979 O O . GLY A 1 121 ? 15.052 -11.400 -7.384 1.00 73.75 121 GLY A O 1
ATOM 980 N N . LEU A 1 122 ? 12.856 -11.545 -7.816 1.00 82.38 122 LEU A N 1
ATOM 981 C CA . LEU A 1 122 ? 12.740 -10.188 -8.365 1.00 82.38 122 LEU A CA 1
ATOM 982 C C . LEU A 1 122 ? 13.008 -9.106 -7.301 1.00 82.38 122 LEU A C 1
ATOM 984 O O . LEU A 1 122 ? 13.503 -8.022 -7.617 1.00 82.38 122 LEU A O 1
ATOM 988 N N . LEU A 1 123 ? 12.679 -9.399 -6.040 1.00 84.69 123 LEU A N 1
ATOM 989 C CA . LEU A 1 123 ? 12.870 -8.511 -4.895 1.00 84.69 123 LEU A CA 1
ATOM 990 C C . LEU A 1 123 ? 13.906 -9.089 -3.924 1.00 84.69 123 LEU A C 1
ATOM 992 O O . LEU A 1 123 ? 13.861 -10.274 -3.589 1.00 84.69 123 LEU A O 1
ATOM 996 N N . ASP A 1 124 ? 14.811 -8.233 -3.446 1.00 77.31 124 ASP A N 1
ATOM 997 C CA . ASP A 1 124 ? 15.826 -8.602 -2.458 1.00 77.31 124 ASP A CA 1
ATOM 998 C C . ASP A 1 124 ? 15.211 -8.711 -1.054 1.00 77.31 124 ASP A C 1
ATOM 1000 O O . ASP A 1 124 ? 14.704 -7.731 -0.506 1.00 77.31 124 ASP A O 1
ATOM 1004 N N . GLN A 1 125 ? 15.360 -9.875 -0.415 1.00 75.88 125 GLN A N 1
ATOM 1005 C CA . GLN A 1 125 ? 14.814 -10.168 0.925 1.00 75.88 125 GLN A CA 1
ATOM 1006 C C . GLN A 1 125 ? 15.570 -9.493 2.083 1.00 75.88 125 GLN A C 1
ATOM 1008 O O . GLN A 1 125 ? 15.234 -9.663 3.253 1.00 75.88 125 GLN A O 1
ATOM 1013 N N . ARG A 1 126 ? 16.608 -8.706 1.776 1.00 72.19 126 ARG A N 1
ATOM 1014 C CA . ARG A 1 126 ? 17.556 -8.164 2.763 1.00 72.19 126 ARG A CA 1
ATOM 1015 C C . ARG A 1 126 ? 16.927 -7.172 3.748 1.00 72.19 126 ARG A C 1
ATOM 1017 O O . ARG A 1 126 ? 17.511 -6.921 4.789 1.00 72.19 126 ARG A O 1
ATOM 1024 N N . ASN A 1 127 ? 15.776 -6.587 3.424 1.00 72.31 127 ASN A N 1
ATOM 1025 C CA . ASN A 1 127 ? 15.187 -5.499 4.212 1.00 72.31 127 ASN A CA 1
ATOM 1026 C C . ASN A 1 127 ? 13.914 -5.899 4.983 1.00 72.31 127 ASN A C 1
ATOM 1028 O O . ASN A 1 127 ? 13.330 -5.048 5.650 1.00 72.31 127 ASN A O 1
ATOM 1032 N N . SER A 1 128 ? 13.503 -7.170 4.937 1.00 78.50 128 SER A N 1
ATOM 1033 C CA . SER A 1 128 ? 12.300 -7.686 5.619 1.00 78.50 128 SER A CA 1
ATOM 1034 C C . SER A 1 128 ? 12.574 -8.185 7.040 1.00 78.50 128 SER A C 1
ATOM 1036 O O . SER A 1 128 ? 12.003 -9.178 7.484 1.00 78.50 128 SER A O 1
ATOM 1038 N N . HIS A 1 129 ? 13.459 -7.501 7.766 1.00 86.75 129 HIS A N 1
ATOM 1039 C CA . HIS A 1 129 ? 13.750 -7.837 9.157 1.00 86.75 129 HIS A CA 1
ATOM 1040 C C . HIS A 1 129 ? 12.553 -7.516 10.068 1.00 86.75 129 HIS A C 1
ATOM 1042 O O . HIS A 1 129 ? 11.90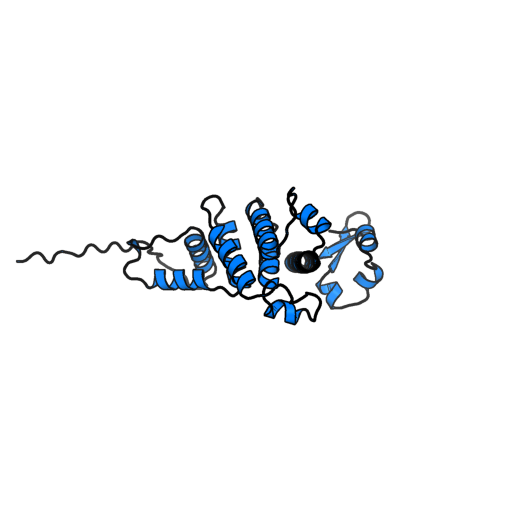6 -6.483 9.858 1.00 86.75 129 HIS A O 1
ATOM 1048 N N . PRO A 1 130 ? 12.268 -8.340 11.096 1.00 90.12 130 PRO A N 1
ATOM 1049 C CA . PRO A 1 130 ? 11.153 -8.112 12.016 1.00 90.12 130 PRO A CA 1
ATOM 1050 C C . PRO A 1 130 ? 11.128 -6.704 12.622 1.00 90.12 130 PRO A C 1
ATOM 1052 O O . PRO A 1 130 ? 10.063 -6.099 12.721 1.00 90.12 130 PRO A O 1
ATOM 1055 N N . GLU A 1 131 ? 12.289 -6.135 12.959 1.00 92.19 131 GLU A N 1
ATOM 1056 C CA . GLU A 1 131 ? 12.393 -4.780 13.508 1.00 92.19 131 GLU A CA 1
ATOM 1057 C C . GLU A 1 131 ? 11.946 -3.713 12.502 1.00 92.19 131 GLU A C 1
ATOM 1059 O O . GLU A 1 131 ? 11.289 -2.740 12.872 1.00 92.19 131 GLU A O 1
ATOM 1064 N N . THR A 1 132 ? 12.281 -3.889 11.221 1.00 91.75 132 THR A N 1
ATOM 1065 C CA . THR A 1 132 ? 11.842 -2.991 10.148 1.00 91.75 132 THR A CA 1
ATOM 1066 C C . THR A 1 132 ? 10.341 -3.111 9.933 1.00 91.75 132 THR A C 1
ATOM 1068 O O . THR A 1 132 ? 9.664 -2.091 9.846 1.00 91.75 132 THR A O 1
ATOM 1071 N N . ILE A 1 133 ? 9.803 -4.332 9.912 1.00 94.31 133 ILE A N 1
ATOM 1072 C CA . ILE A 1 133 ? 8.360 -4.558 9.771 1.00 94.31 133 ILE A CA 1
ATOM 1073 C C . ILE A 1 133 ? 7.597 -3.919 10.931 1.00 94.31 133 ILE A C 1
ATOM 1075 O O . ILE A 1 133 ? 6.616 -3.216 10.699 1.00 94.31 133 ILE A O 1
ATOM 1079 N N . GLN A 1 134 ? 8.088 -4.061 12.164 1.00 95.06 134 GLN A N 1
ATOM 1080 C CA . GLN A 1 134 ? 7.469 -3.422 13.320 1.00 95.06 134 GLN A CA 1
ATOM 1081 C C . GLN A 1 134 ? 7.477 -1.891 13.211 1.00 95.06 134 GLN A C 1
ATOM 1083 O O . GLN A 1 134 ? 6.476 -1.254 13.531 1.00 95.06 134 GLN A O 1
ATOM 1088 N N . LYS A 1 135 ? 8.566 -1.286 12.717 1.00 95.44 135 LYS A N 1
ATOM 1089 C CA . LYS A 1 135 ? 8.607 0.163 12.450 1.00 95.44 135 LYS A CA 1
ATOM 1090 C C . LYS A 1 135 ? 7.578 0.583 11.405 1.00 95.44 135 LYS A C 1
ATOM 1092 O O . LYS A 1 135 ? 6.914 1.593 11.594 1.00 95.44 135 LYS A O 1
ATOM 1097 N N . VAL A 1 136 ? 7.418 -0.190 10.331 1.00 95.56 136 VAL A N 1
ATOM 1098 C CA . VAL A 1 136 ? 6.410 0.092 9.297 1.00 95.56 136 VAL A CA 1
ATOM 1099 C C . VAL A 1 136 ? 4.994 0.022 9.877 1.00 95.56 136 VAL A C 1
ATOM 1101 O O . VAL A 1 136 ? 4.200 0.927 9.633 1.00 95.56 136 VAL A O 1
ATOM 1104 N N . LEU A 1 137 ? 4.691 -0.995 10.689 1.00 95.88 137 LEU A N 1
ATOM 1105 C CA . LEU A 1 137 ? 3.394 -1.120 11.364 1.00 95.88 137 LEU A CA 1
ATOM 1106 C C . LEU A 1 137 ? 3.130 0.038 12.333 1.00 95.88 137 LEU A C 1
ATOM 1108 O O . LEU A 1 137 ? 2.020 0.566 12.366 1.00 95.88 137 LEU A O 1
ATOM 1112 N N . ASN A 1 138 ? 4.143 0.459 13.093 1.00 94.50 138 ASN A N 1
ATOM 1113 C CA . ASN A 1 138 ? 4.024 1.610 13.987 1.00 94.50 138 ASN A CA 1
ATOM 1114 C C . ASN A 1 138 ? 3.769 2.894 13.191 1.00 94.50 138 ASN A C 1
ATOM 1116 O O . ASN A 1 138 ? 2.835 3.615 13.518 1.00 94.50 138 ASN A O 1
ATOM 1120 N N . ASN A 1 139 ? 4.510 3.123 12.100 1.00 93.75 139 ASN A N 1
ATOM 1121 C CA . ASN A 1 139 ? 4.292 4.269 11.217 1.00 93.75 139 ASN A CA 1
ATOM 1122 C C . ASN A 1 139 ? 2.844 4.302 10.697 1.00 93.75 139 ASN A C 1
ATOM 1124 O O . ASN A 1 139 ? 2.199 5.338 10.776 1.00 93.75 139 ASN A O 1
ATOM 1128 N N . LEU A 1 140 ? 2.300 3.174 10.223 1.00 94.44 140 LEU A N 1
ATOM 1129 C CA . LEU A 1 140 ? 0.904 3.095 9.764 1.00 94.44 140 LEU A CA 1
ATOM 1130 C C . LEU A 1 140 ? -0.097 3.500 10.855 1.00 94.44 140 LEU A C 1
ATOM 1132 O O . LEU A 1 140 ? -1.048 4.224 10.578 1.00 94.44 140 LEU A O 1
ATOM 1136 N N . LYS A 1 141 ? 0.116 3.042 12.093 1.00 91.00 141 LYS A N 1
ATOM 1137 C CA . LYS A 1 141 ? -0.768 3.342 13.231 1.00 91.00 141 LYS A CA 1
ATOM 1138 C C . LYS A 1 141 ? -0.601 4.779 13.737 1.00 91.00 141 LYS A C 1
ATOM 1140 O O . LYS A 1 141 ? -1.569 5.351 14.229 1.00 91.00 141 LYS A O 1
ATOM 1145 N N . GLU A 1 142 ? 0.590 5.361 13.608 1.00 89.56 142 GLU A N 1
ATOM 1146 C CA . GLU A 1 142 ? 0.889 6.748 13.987 1.00 89.56 142 GLU A CA 1
ATOM 1147 C C . GLU A 1 142 ? 0.283 7.774 13.019 1.00 89.56 142 GLU A C 1
ATOM 1149 O O . GLU A 1 142 ? -0.157 8.827 13.470 1.00 89.56 142 GLU A O 1
ATOM 1154 N N . GLU A 1 143 ? 0.193 7.469 11.718 1.00 85.12 143 GLU A N 1
ATOM 1155 C CA . GLU A 1 143 ? -0.417 8.372 10.720 1.00 85.12 143 GLU A CA 1
ATOM 1156 C C . GLU A 1 143 ? -1.962 8.400 10.774 1.00 85.12 143 GLU A C 1
ATOM 1158 O O . GLU A 1 143 ? -2.614 9.052 9.956 1.00 85.12 143 GLU A O 1
ATOM 1163 N N . ASN A 1 144 ? -2.569 7.715 11.748 1.00 74.00 144 ASN A N 1
ATOM 1164 C CA . ASN A 1 144 ? -3.996 7.802 12.048 1.00 74.00 144 ASN A CA 1
ATOM 1165 C C . ASN A 1 144 ? -4.321 9.148 12.729 1.00 74.00 144 ASN A C 1
ATOM 1167 O O . ASN A 1 144 ? -4.451 9.227 13.954 1.00 74.00 144 ASN A O 1
ATOM 1171 N N . SER A 1 145 ? -4.424 10.196 11.914 1.00 74.12 145 SER A N 1
ATOM 1172 C CA . SER A 1 145 ? -4.755 11.567 12.309 1.00 74.12 145 SER A CA 1
ATOM 1173 C C . SER A 1 145 ? -6.174 11.947 11.879 1.00 74.12 145 SER A C 1
ATOM 1175 O O . SER A 1 145 ? -6.615 11.571 10.793 1.00 74.12 145 SER A O 1
ATOM 1177 N N . ASP A 1 146 ? -6.840 12.780 12.684 1.00 73.00 146 ASP A N 1
ATOM 1178 C CA . ASP A 1 146 ? -8.145 13.390 12.372 1.00 73.00 146 ASP A CA 1
ATOM 1179 C C . ASP A 1 146 ? -8.063 14.388 11.187 1.00 73.00 146 ASP A C 1
ATOM 1181 O O . ASP A 1 146 ? -9.069 14.951 10.759 1.00 73.00 146 ASP A O 1
ATOM 1185 N N . GLU A 1 147 ? -6.860 14.640 10.658 1.00 82.31 147 GLU A N 1
ATOM 1186 C CA . GLU A 1 147 ? -6.617 15.514 9.504 1.00 82.31 147 GLU A CA 1
ATOM 1187 C C . GLU A 1 147 ? -7.009 14.885 8.158 1.00 82.31 147 GLU A C 1
ATOM 1189 O O . GLU A 1 147 ? -7.202 15.609 7.178 1.00 82.31 147 GLU A O 1
ATOM 1194 N N . PHE A 1 148 ? -7.116 13.555 8.079 1.00 85.62 148 PHE A N 1
ATOM 1195 C CA . PHE A 1 148 ? -7.393 12.850 6.828 1.00 85.62 148 PHE A CA 1
ATOM 1196 C C . PHE A 1 148 ? -8.849 12.385 6.739 1.00 85.62 148 PHE A C 1
ATOM 1198 O O . PHE A 1 148 ? -9.482 12.044 7.732 1.00 85.62 148 PHE A O 1
ATOM 1205 N N . SER A 1 149 ? -9.393 12.345 5.518 1.00 90.75 149 SER A N 1
ATOM 1206 C CA . SER A 1 149 ? -10.763 11.874 5.278 1.00 90.75 149 SER A CA 1
ATOM 1207 C C . SER A 1 149 ? -10.950 10.404 5.693 1.00 90.75 149 SER A C 1
ATOM 1209 O O . SER A 1 149 ? -9.993 9.633 5.560 1.00 90.75 149 SER A O 1
ATOM 1211 N N . PRO A 1 150 ? -12.177 9.960 6.026 1.00 92.19 150 PRO A N 1
ATOM 1212 C CA . PRO A 1 150 ? -12.461 8.558 6.346 1.00 92.19 150 PRO A CA 1
ATOM 1213 C C . PRO A 1 150 ? -11.948 7.555 5.299 1.00 92.19 150 PRO A C 1
ATOM 1215 O O . PRO A 1 150 ? -11.387 6.525 5.661 1.00 92.19 150 PRO A O 1
ATOM 1218 N N . ASP A 1 151 ? -12.018 7.882 4.002 1.00 92.44 151 ASP A N 1
ATOM 1219 C CA . ASP A 1 151 ? -11.486 7.032 2.921 1.00 92.44 151 ASP A CA 1
ATOM 1220 C C . ASP A 1 151 ? -9.972 6.780 3.041 1.00 92.44 151 ASP A C 1
ATOM 1222 O O . ASP A 1 151 ? -9.472 5.691 2.749 1.00 92.44 151 ASP A O 1
ATOM 1226 N N . ARG A 1 152 ? -9.219 7.776 3.518 1.00 93.31 152 ARG A N 1
ATOM 1227 C CA . ARG A 1 152 ? -7.776 7.667 3.767 1.00 93.31 152 ARG A CA 1
ATOM 1228 C C . ARG A 1 152 ? -7.496 6.835 5.017 1.00 93.31 152 ARG A C 1
ATOM 1230 O O . ARG A 1 152 ? -6.581 6.014 4.995 1.00 93.31 152 ARG A O 1
ATOM 1237 N N . SER A 1 153 ? -8.324 6.952 6.051 1.00 93.81 153 SER A N 1
ATOM 1238 C CA . SER A 1 153 ? -8.279 6.068 7.224 1.00 93.81 153 SER A CA 1
ATOM 1239 C C . SER A 1 153 ? -8.577 4.609 6.853 1.00 93.81 153 SER A C 1
ATOM 1241 O O . SER A 1 153 ? -7.860 3.703 7.283 1.00 93.81 153 SER A O 1
ATOM 1243 N N . ILE A 1 154 ? -9.561 4.366 5.977 1.00 94.69 154 ILE A N 1
ATOM 1244 C CA . ILE A 1 154 ? -9.838 3.041 5.394 1.00 94.69 154 ILE A CA 1
ATOM 1245 C C . ILE A 1 154 ? -8.619 2.537 4.611 1.00 94.69 154 ILE A C 1
ATOM 1247 O O . ILE A 1 154 ? -8.262 1.362 4.702 1.00 94.69 154 ILE A O 1
ATOM 1251 N N . ASN A 1 155 ? -7.925 3.411 3.878 1.00 95.56 155 ASN A N 1
ATOM 1252 C CA . ASN A 1 155 ? -6.710 3.022 3.171 1.00 95.56 155 ASN A CA 1
ATOM 1253 C C . ASN A 1 155 ? -5.585 2.563 4.119 1.00 95.56 155 ASN A C 1
ATOM 1255 O O . ASN A 1 155 ? -4.953 1.541 3.854 1.00 95.56 155 ASN A O 1
ATOM 1259 N N . ILE A 1 156 ? -5.367 3.254 5.245 1.00 96.06 156 ILE A N 1
ATOM 1260 C CA . ILE A 1 156 ? -4.412 2.814 6.281 1.00 96.06 156 ILE A CA 1
ATOM 1261 C C . ILE A 1 156 ? -4.823 1.443 6.834 1.00 96.06 156 ILE A C 1
ATOM 1263 O O . ILE A 1 156 ? -3.977 0.555 6.967 1.00 96.06 156 ILE A O 1
ATOM 1267 N N . PHE A 1 157 ? -6.117 1.240 7.105 1.00 96.25 157 PHE A N 1
ATOM 1268 C CA . PHE A 1 157 ? -6.638 -0.055 7.546 1.00 96.25 157 PHE A CA 1
ATOM 1269 C C . PHE A 1 157 ? -6.338 -1.164 6.528 1.00 96.25 157 PHE A C 1
ATOM 1271 O O . PHE A 1 157 ? -5.838 -2.224 6.904 1.00 96.25 157 PHE A O 1
ATOM 1278 N N . HIS A 1 158 ? -6.536 -0.914 5.233 1.00 96.81 158 HIS A N 1
ATOM 1279 C CA . HIS A 1 158 ? -6.157 -1.869 4.195 1.00 96.81 158 HIS A CA 1
ATOM 1280 C C . HIS A 1 158 ? -4.651 -2.139 4.148 1.00 96.81 158 HIS A C 1
ATOM 1282 O O . HIS A 1 158 ? -4.260 -3.294 4.022 1.00 96.81 158 HIS A O 1
ATOM 1288 N N . CYS A 1 159 ? -3.796 -1.126 4.305 1.00 97.56 159 CYS A N 1
ATOM 1289 C CA . CYS A 1 159 ? -2.348 -1.339 4.394 1.00 97.56 159 CYS A CA 1
ATOM 1290 C C . CYS A 1 159 ? -1.970 -2.255 5.572 1.00 97.56 159 CYS A C 1
ATOM 1292 O O . CYS A 1 159 ? -1.124 -3.132 5.406 1.00 97.56 159 CYS A O 1
ATOM 1294 N N . LEU A 1 160 ? -2.614 -2.107 6.737 1.00 97.25 160 LEU A N 1
ATOM 1295 C CA . LEU A 1 160 ? -2.419 -3.016 7.877 1.00 97.25 160 LEU A CA 1
ATOM 1296 C C . LEU A 1 160 ? -2.831 -4.455 7.526 1.00 97.25 160 LEU A C 1
ATOM 1298 O O . LEU A 1 160 ? -2.070 -5.391 7.781 1.00 97.25 160 LEU A O 1
ATOM 1302 N N . MET A 1 161 ? -3.978 -4.625 6.860 1.00 96.00 161 MET A N 1
ATOM 1303 C CA . MET A 1 161 ? -4.461 -5.931 6.398 1.00 96.00 161 MET A CA 1
ATOM 1304 C C . MET A 1 161 ? -3.496 -6.595 5.403 1.00 96.00 161 MET A C 1
ATOM 1306 O O . MET A 1 161 ? -3.186 -7.776 5.561 1.00 96.00 161 MET A O 1
ATOM 1310 N N . GLU A 1 162 ? -2.969 -5.846 4.428 1.00 97.25 162 GLU A N 1
ATOM 1311 C CA . GLU A 1 162 ? -1.956 -6.330 3.471 1.00 97.25 162 GLU A CA 1
ATOM 1312 C C . GLU A 1 162 ? -0.660 -6.764 4.169 1.00 97.25 162 GLU A C 1
ATOM 1314 O O . GLU A 1 162 ? 0.003 -7.721 3.759 1.00 97.25 162 GLU A O 1
ATOM 1319 N N . MET A 1 163 ? -0.315 -6.098 5.274 1.00 96.44 163 MET A N 1
ATOM 1320 C CA . MET A 1 163 ? 0.801 -6.473 6.145 1.00 96.44 163 MET A CA 1
ATOM 1321 C C . MET A 1 163 ? 0.462 -7.596 7.135 1.00 96.44 163 MET A C 1
ATOM 1323 O O . MET A 1 163 ? 1.300 -7.951 7.964 1.00 96.44 163 MET A O 1
ATOM 1327 N N . LYS A 1 164 ? -0.728 -8.200 7.025 1.00 96.00 164 LYS A N 1
ATOM 1328 C CA . LYS A 1 164 ? -1.245 -9.258 7.907 1.00 96.00 164 LYS A CA 1
ATOM 1329 C C . LYS A 1 164 ? -1.385 -8.828 9.375 1.00 96.00 164 LYS A C 1
ATOM 1331 O O . LYS A 1 164 ? -1.498 -9.687 10.248 1.00 96.00 164 LYS A O 1
ATOM 1336 N N . ASP A 1 165 ? -1.429 -7.525 9.654 1.00 96.31 165 ASP A N 1
ATOM 1337 C CA . ASP A 1 165 ? -1.760 -6.987 10.974 1.00 96.31 165 ASP A CA 1
ATOM 1338 C C . ASP A 1 165 ? -3.284 -6.876 11.099 1.00 96.31 165 ASP A C 1
ATOM 1340 O O . ASP A 1 165 ? -3.943 -6.141 10.368 1.00 96.31 165 ASP A O 1
ATOM 1344 N N . GLN A 1 166 ? -3.847 -7.662 12.017 1.00 95.38 166 GLN A N 1
ATOM 1345 C CA . GLN A 1 166 ? -5.286 -7.721 12.281 1.00 95.38 166 GLN A CA 1
ATOM 1346 C C . GLN A 1 166 ? -5.678 -6.929 13.533 1.00 95.38 166 GLN A C 1
ATOM 1348 O O . GLN A 1 166 ? -6.794 -7.099 14.021 1.00 95.38 166 GLN A O 1
ATOM 1353 N N . SER A 1 167 ? -4.786 -6.102 14.097 1.00 94.69 167 SER A N 1
ATOM 1354 C CA . SER A 1 167 ? -5.002 -5.544 15.437 1.00 94.69 167 SER A CA 1
ATOM 1355 C C . SER A 1 167 ? -6.237 -4.649 15.470 1.00 94.69 167 SER A C 1
ATOM 1357 O O . SER A 1 167 ? -7.109 -4.854 16.303 1.00 94.69 167 SER A O 1
ATOM 1359 N N . VAL A 1 168 ? -6.391 -3.755 14.489 1.00 94.06 168 VAL A N 1
ATOM 1360 C CA . VAL A 1 168 ? -7.564 -2.869 14.388 1.00 94.06 168 VAL A CA 1
ATOM 1361 C C . VAL A 1 168 ? -8.854 -3.679 14.242 1.00 94.06 168 VAL A C 1
ATOM 1363 O O . VAL A 1 168 ? -9.842 -3.397 14.913 1.00 94.06 168 VAL A O 1
ATOM 1366 N N . HIS A 1 169 ? -8.848 -4.729 13.414 1.00 93.25 169 HIS A N 1
ATOM 1367 C CA . HIS A 1 169 ? -10.015 -5.599 13.258 1.00 93.25 169 HIS A CA 1
ATOM 1368 C C . HIS A 1 169 ? -10.377 -6.302 14.577 1.00 93.25 169 HIS A C 1
ATOM 1370 O O . HIS A 1 169 ? -11.541 -6.313 14.976 1.00 93.25 169 HIS A O 1
ATOM 1376 N N . GLN A 1 170 ? -9.386 -6.849 15.285 1.00 94.56 170 GLN A N 1
ATOM 1377 C CA . GLN A 1 170 ? -9.582 -7.507 16.579 1.00 94.56 170 GLN A CA 1
ATOM 1378 C C . GLN A 1 170 ? -10.086 -6.526 17.643 1.00 94.56 170 GLN A C 1
ATOM 1380 O O . GLN A 1 170 ? -11.048 -6.827 18.345 1.00 94.56 170 GLN A O 1
ATOM 1385 N N . GLU A 1 171 ? -9.510 -5.327 17.712 1.00 93.38 171 GLU A N 1
ATOM 1386 C CA . GLU A 1 171 ? -9.912 -4.274 18.643 1.00 93.38 171 GLU A CA 1
ATOM 1387 C C . GLU A 1 171 ? -11.357 -3.811 18.405 1.00 93.38 171 GLU A C 1
ATOM 1389 O O . GLU A 1 171 ? -12.098 -3.593 19.368 1.00 93.38 171 GLU A O 1
ATOM 1394 N N . ILE A 1 172 ? -11.792 -3.724 17.141 1.00 91.75 172 ILE A N 1
ATOM 1395 C CA . ILE A 1 172 ? -13.193 -3.464 16.779 1.00 91.75 172 ILE A CA 1
ATOM 1396 C C . ILE A 1 172 ? -14.092 -4.602 17.272 1.00 91.75 172 ILE A C 1
ATOM 1398 O O . ILE A 1 172 ? -15.112 -4.347 17.913 1.00 91.75 172 ILE A O 1
ATOM 1402 N N . GLN A 1 173 ? -13.723 -5.859 17.016 1.00 90.19 173 GLN A N 1
ATOM 1403 C CA . GLN A 1 173 ? -14.506 -7.021 17.450 1.00 90.19 173 GLN A CA 1
ATOM 1404 C C . GLN A 1 173 ? -14.640 -7.090 18.978 1.00 90.19 173 GLN A C 1
ATOM 1406 O O . GLN A 1 173 ? -15.723 -7.354 19.505 1.00 90.19 173 GLN A O 1
ATOM 1411 N N . GLU A 1 174 ? -13.562 -6.813 19.706 1.00 91.19 174 GLU A N 1
ATOM 1412 C CA . GLU A 1 174 ? -13.576 -6.706 21.165 1.00 91.19 174 GLU A CA 1
ATOM 1413 C C . GLU A 1 174 ? -14.458 -5.553 21.647 1.00 91.19 174 GLU A C 1
ATOM 1415 O O . GLU A 1 174 ? -15.232 -5.715 22.593 1.00 91.19 174 GLU A O 1
ATOM 1420 N N . PHE A 1 175 ? -14.374 -4.390 20.995 1.00 89.50 175 PHE A N 1
ATOM 1421 C CA . PHE A 1 175 ? -15.215 -3.242 21.315 1.00 89.50 175 PHE A CA 1
ATOM 1422 C C . PHE A 1 175 ? -16.704 -3.564 21.138 1.00 89.50 175 PHE A C 1
ATOM 1424 O O . PHE A 1 175 ? -17.505 -3.265 22.024 1.00 89.50 175 PHE A O 1
ATOM 1431 N N . LEU A 1 176 ? -17.081 -4.229 20.043 1.00 86.62 176 LEU A N 1
ATOM 1432 C CA . LEU A 1 176 ? -18.470 -4.602 19.769 1.00 86.62 176 LEU A CA 1
ATOM 1433 C C . LEU A 1 176 ? -19.032 -5.606 20.787 1.00 86.62 176 LEU A C 1
ATOM 1435 O O . LEU A 1 176 ? -20.220 -5.525 21.109 1.00 86.62 176 LEU A O 1
ATOM 1439 N N . LYS A 1 177 ? -18.189 -6.498 21.323 1.00 86.31 177 LYS A N 1
ATOM 1440 C CA . LYS A 1 177 ? -18.550 -7.488 22.357 1.00 86.31 177 LYS A CA 1
ATOM 1441 C C . LYS A 1 177 ? -18.535 -6.929 23.783 1.00 86.31 177 LYS A C 1
ATOM 1443 O O . LYS A 1 177 ? -19.094 -7.548 24.683 1.00 86.31 177 LYS A O 1
ATOM 1448 N N . SER A 1 178 ? -17.886 -5.789 24.013 1.00 84.94 178 SER A N 1
ATOM 1449 C CA . SER A 1 178 ? -17.764 -5.195 25.345 1.00 84.94 178 SER A CA 1
ATOM 1450 C C . SER A 1 178 ? -19.102 -4.657 25.855 1.00 84.94 178 SER A C 1
ATOM 1452 O O . SER A 1 178 ? -19.788 -3.912 25.162 1.00 84.94 178 SER A O 1
ATOM 1454 N N . GLU A 1 179 ? -19.434 -4.945 27.115 1.00 79.00 179 GLU A N 1
ATOM 1455 C CA . GLU A 1 179 ? -20.587 -4.348 27.811 1.00 79.00 179 GLU A CA 1
ATOM 1456 C C . GLU A 1 179 ? -20.355 -2.869 28.179 1.00 79.00 179 GLU A C 1
ATOM 1458 O O . GLU A 1 179 ? -21.292 -2.126 28.463 1.00 79.00 179 GLU A O 1
ATOM 1463 N N . LYS A 1 180 ? -19.094 -2.412 28.186 1.00 78.38 180 LYS A N 1
ATOM 1464 C CA . LYS A 1 180 ? -18.687 -1.067 28.636 1.00 78.38 180 LYS A CA 1
ATOM 1465 C C . LYS A 1 180 ? -18.255 -0.172 27.469 1.00 78.38 180 LYS A C 1
ATOM 1467 O O . LYS A 1 180 ? -17.257 0.541 27.584 1.00 78.38 180 LYS A O 1
ATOM 1472 N N . LYS A 1 181 ? -18.999 -0.191 26.355 1.00 76.88 181 LYS A N 1
ATOM 1473 C CA . LYS A 1 181 ? -18.681 0.568 25.122 1.00 76.88 181 LYS A CA 1
ATOM 1474 C C . LYS A 1 181 ? -18.473 2.061 25.376 1.00 76.88 181 LYS A C 1
ATOM 1476 O O . LYS A 1 181 ? -17.496 2.634 24.912 1.00 76.88 181 LYS A O 1
ATOM 1481 N N . SER A 1 182 ? -19.307 2.660 26.228 1.00 71.44 182 SER A N 1
ATOM 1482 C CA . SER A 1 182 ? -19.262 4.090 26.575 1.00 71.44 182 SER A CA 1
ATOM 1483 C C . SER A 1 182 ? -17.970 4.555 27.264 1.00 71.44 182 SER A C 1
ATOM 1485 O O . SER A 1 182 ? -17.733 5.756 27.357 1.00 71.44 182 SER A O 1
ATOM 1487 N N . LYS A 1 183 ? -17.121 3.635 27.747 1.00 75.94 183 LYS A N 1
ATOM 1488 C CA . LYS A 1 183 ? -15.841 3.964 28.400 1.00 75.94 183 LYS A CA 1
ATOM 1489 C C . LYS A 1 183 ? -14.631 3.894 27.465 1.00 75.94 183 LYS A C 1
ATOM 1491 O O . LYS A 1 183 ? -13.562 4.355 27.859 1.00 75.94 183 LYS A O 1
ATOM 1496 N N . ARG A 1 184 ? -14.764 3.315 26.266 1.00 81.12 184 ARG A N 1
ATOM 1497 C CA . ARG A 1 184 ? -13.665 3.157 25.298 1.00 81.12 184 ARG A CA 1
ATOM 1498 C C . ARG A 1 184 ? -13.939 4.045 24.089 1.00 81.12 184 ARG A C 1
ATOM 1500 O O . ARG A 1 184 ? -14.899 3.822 23.364 1.00 81.12 184 ARG A O 1
ATOM 1507 N N . ARG A 1 185 ? -13.091 5.050 23.868 1.00 83.00 185 ARG A N 1
ATOM 1508 C CA . ARG A 1 185 ? -13.151 5.878 22.659 1.00 83.00 185 ARG A CA 1
ATOM 1509 C C . ARG A 1 185 ? -12.455 5.137 21.517 1.00 83.00 185 ARG A C 1
ATOM 1511 O O . ARG A 1 185 ? -11.308 4.726 21.674 1.00 83.00 185 ARG A O 1
ATOM 1518 N N . LEU A 1 186 ? -13.156 4.962 20.400 1.00 87.56 186 LEU A N 1
ATOM 1519 C CA . LEU A 1 186 ? -12.566 4.488 19.150 1.00 87.56 186 LEU A CA 1
ATOM 1520 C C . LEU A 1 186 ? -11.776 5.626 18.494 1.00 87.56 186 LEU A C 1
ATOM 1522 O O . LEU A 1 186 ? -12.180 6.787 18.582 1.00 87.56 186 LEU A O 1
ATOM 1526 N N . SER A 1 187 ? -10.644 5.300 17.871 1.00 89.81 187 SER A N 1
ATOM 1527 C CA . SER A 1 187 ? -9.913 6.259 17.035 1.00 89.81 187 SER A CA 1
ATOM 1528 C C . SER A 1 187 ? -10.519 6.343 15.630 1.00 89.81 187 SER A C 1
ATOM 1530 O O . SER A 1 187 ? -11.352 5.512 15.266 1.00 89.81 187 SER A O 1
ATOM 1532 N N . GLU A 1 188 ? -10.087 7.313 14.824 1.00 90.19 188 GLU A N 1
ATOM 1533 C CA . GLU A 1 188 ? -10.651 7.536 13.487 1.00 90.19 188 GLU A CA 1
ATOM 1534 C C . GLU A 1 188 ? -10.536 6.307 12.571 1.00 90.19 188 GLU A C 1
ATOM 1536 O O . GLU A 1 188 ? -11.532 5.885 11.983 1.00 90.19 188 GLU A O 1
ATOM 1541 N N . ILE A 1 189 ? -9.375 5.639 12.539 1.00 92.50 189 ILE A N 1
ATOM 1542 C CA . ILE A 1 189 ? -9.211 4.366 11.819 1.00 92.50 189 ILE A CA 1
ATOM 1543 C C . ILE A 1 189 ? -10.167 3.277 12.314 1.00 92.50 189 ILE A C 1
ATOM 1545 O O . ILE A 1 189 ? -10.657 2.503 11.500 1.00 92.50 189 ILE A O 1
ATOM 1549 N N . HIS A 1 190 ? -10.487 3.224 13.612 1.00 93.06 190 HIS A N 1
ATOM 1550 C CA . HIS A 1 190 ? -11.442 2.244 14.132 1.00 93.06 190 HIS A CA 1
ATOM 1551 C C . HIS A 1 190 ? -12.862 2.546 13.658 1.00 93.06 190 HIS A C 1
ATOM 1553 O O . HIS A 1 190 ? -13.564 1.634 13.228 1.00 93.06 190 HIS A O 1
ATOM 1559 N N . CYS A 1 191 ? -13.285 3.810 13.724 1.00 92.62 191 CYS A N 1
ATOM 1560 C CA . CYS A 1 191 ? -14.599 4.236 13.246 1.00 92.62 191 CYS A CA 1
ATOM 1561 C C . CYS A 1 191 ? -14.743 3.993 11.740 1.00 92.62 191 CYS A C 1
ATOM 1563 O O . CYS A 1 191 ? -15.720 3.390 11.298 1.00 92.62 191 CYS A O 1
ATOM 1565 N N . SER A 1 192 ? -13.734 4.401 10.972 1.00 94.06 192 SER A N 1
ATOM 1566 C CA . SER A 1 192 ? -13.673 4.242 9.521 1.00 94.06 192 SER A CA 1
ATOM 1567 C C . SER A 1 192 ? -13.665 2.768 9.104 1.00 94.06 192 SER A C 1
ATOM 1569 O O . SER A 1 192 ? -14.456 2.358 8.256 1.00 94.06 192 SER A O 1
ATOM 1571 N N . ALA A 1 193 ? -12.833 1.935 9.739 1.00 94.38 193 ALA A N 1
ATOM 1572 C CA . ALA A 1 193 ? -12.794 0.501 9.465 1.00 94.38 193 ALA A CA 1
ATOM 1573 C C . ALA A 1 193 ? -14.089 -0.207 9.893 1.00 94.38 193 ALA A C 1
ATOM 1575 O O . ALA A 1 193 ? -14.558 -1.086 9.177 1.00 94.38 193 ALA A O 1
ATOM 1576 N N . LEU A 1 194 ? -14.707 0.182 11.014 1.00 93.50 194 LEU A N 1
ATOM 1577 C CA . LEU A 1 194 ? -16.004 -0.358 11.427 1.00 93.50 194 LEU A CA 1
ATOM 1578 C C . LEU A 1 194 ? -17.093 -0.030 10.398 1.00 93.50 194 LEU A C 1
ATOM 1580 O O . LEU A 1 194 ? -17.825 -0.927 9.991 1.00 93.50 194 LEU A O 1
ATOM 1584 N N . ALA A 1 195 ? -17.177 1.226 9.952 1.00 92.56 195 ALA A N 1
ATOM 1585 C CA . ALA A 1 195 ? -18.133 1.640 8.928 1.00 92.56 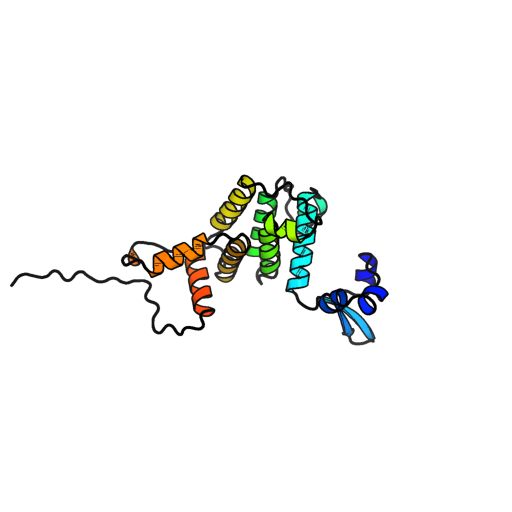195 ALA A CA 1
ATOM 1586 C C . ALA A 1 195 ? -17.927 0.864 7.617 1.00 92.56 195 ALA A C 1
ATOM 1588 O O . ALA A 1 195 ? -18.891 0.344 7.058 1.00 92.56 195 ALA A O 1
ATOM 1589 N N . TYR A 1 196 ? -16.673 0.711 7.181 1.00 93.31 196 TYR A N 1
ATOM 1590 C CA . TYR A 1 196 ? -16.317 -0.091 6.011 1.00 93.31 196 TYR A CA 1
ATOM 1591 C C . TYR A 1 196 ? -16.750 -1.557 6.153 1.00 93.31 196 TYR A C 1
ATOM 1593 O O . TYR A 1 196 ? -17.411 -2.096 5.269 1.00 93.31 196 TYR A O 1
ATOM 1601 N N . LEU A 1 197 ? -16.422 -2.208 7.273 1.00 91.81 197 LEU A N 1
ATOM 1602 C CA . LEU A 1 197 ? -16.772 -3.613 7.509 1.00 91.81 197 LEU A CA 1
ATOM 1603 C C . LEU A 1 197 ? -18.289 -3.830 7.531 1.00 91.81 197 LEU A C 1
ATOM 1605 O O . LEU A 1 197 ? -18.762 -4.826 6.995 1.00 91.81 197 LEU A O 1
ATOM 1609 N N . LEU A 1 198 ? -19.047 -2.897 8.114 1.00 90.19 198 LEU A N 1
ATOM 1610 C CA . LEU A 1 198 ? -20.509 -2.941 8.108 1.00 90.19 198 LEU A CA 1
ATOM 1611 C C . LEU A 1 198 ? -21.080 -2.747 6.701 1.00 90.19 198 LEU A C 1
ATOM 1613 O O . LEU A 1 198 ? -22.008 -3.452 6.327 1.00 90.19 198 LEU A O 1
ATOM 1617 N N . GLN A 1 199 ? -20.514 -1.835 5.907 1.00 89.25 199 GLN A N 1
ATOM 1618 C CA . GLN A 1 199 ? -20.947 -1.604 4.528 1.00 89.25 199 GLN A CA 1
ATOM 1619 C C . GLN A 1 199 ? -20.684 -2.813 3.619 1.00 89.25 199 GLN A C 1
ATOM 1621 O O . GLN A 1 199 ? -21.459 -3.072 2.702 1.00 89.25 199 GLN A O 1
ATOM 1626 N N . MET A 1 200 ? -19.593 -3.537 3.868 1.00 87.75 200 MET A N 1
ATOM 1627 C CA . MET A 1 200 ? -19.229 -4.747 3.128 1.00 87.75 200 MET A CA 1
ATOM 1628 C C . MET A 1 200 ? -19.899 -6.016 3.672 1.00 87.75 200 MET A C 1
ATOM 1630 O O . MET A 1 200 ? -19.723 -7.087 3.092 1.00 87.75 200 MET A O 1
ATOM 1634 N N . SER A 1 201 ? -20.633 -5.917 4.782 1.00 86.06 201 SER A N 1
ATOM 1635 C CA . SER A 1 201 ? -21.359 -7.040 5.366 1.00 86.06 201 SER A CA 1
ATOM 1636 C C . SER A 1 201 ? -22.569 -7.396 4.506 1.00 86.06 201 SER A C 1
ATOM 1638 O O . SER A 1 201 ? -23.344 -6.526 4.113 1.00 86.06 201 SER A O 1
ATOM 1640 N N . GLU A 1 202 ? -22.768 -8.688 4.253 1.00 85.00 202 GLU A N 1
ATOM 1641 C CA . GLU A 1 202 ? -23.999 -9.194 3.632 1.00 85.00 202 GLU A CA 1
ATOM 1642 C C . GLU A 1 202 ? -25.181 -9.199 4.621 1.00 85.00 202 GLU A C 1
ATOM 1644 O O . GLU A 1 202 ? -26.341 -9.284 4.217 1.00 85.00 202 GLU A O 1
ATOM 1649 N N . GLU A 1 203 ? -24.899 -9.101 5.924 1.00 82.06 203 GLU A N 1
ATOM 1650 C CA . GLU A 1 203 ? -25.910 -9.068 6.978 1.00 82.06 203 GLU A CA 1
ATOM 1651 C C . GLU A 1 203 ? -26.515 -7.667 7.127 1.00 82.06 203 GLU A C 1
ATOM 1653 O O . GLU A 1 203 ? -25.801 -6.679 7.315 1.00 82.06 203 GLU A O 1
ATOM 1658 N N . VAL A 1 204 ? -27.849 -7.590 7.106 1.00 73.88 204 VAL A N 1
ATOM 1659 C CA . VAL A 1 204 ? -28.587 -6.354 7.388 1.00 73.88 204 VAL A CA 1
ATOM 1660 C C . VAL A 1 204 ? -28.596 -6.117 8.894 1.00 73.88 204 VAL A C 1
ATOM 1662 O O . VAL A 1 204 ? -29.140 -6.915 9.656 1.00 73.88 204 VAL A O 1
ATOM 1665 N N . LEU A 1 205 ? -27.999 -5.007 9.320 1.00 75.62 205 LEU A N 1
ATOM 1666 C CA . LEU A 1 205 ? -28.019 -4.575 10.711 1.00 75.62 205 LEU A CA 1
ATOM 1667 C C . LEU A 1 205 ? -29.187 -3.603 10.937 1.00 75.62 205 LEU A C 1
ATOM 1669 O O . LEU A 1 205 ? -29.169 -2.497 10.401 1.00 75.62 205 LEU A O 1
ATOM 1673 N N . ASP A 1 206 ? -30.171 -3.996 11.751 1.00 77.81 206 ASP A N 1
ATOM 1674 C CA . ASP A 1 206 ? -31.344 -3.157 12.055 1.00 77.81 206 ASP A CA 1
ATOM 1675 C C . ASP A 1 206 ? -30.980 -1.899 12.868 1.00 77.81 206 ASP A C 1
ATOM 1677 O O . ASP A 1 206 ? -31.486 -0.810 12.600 1.00 77.81 206 ASP A O 1
ATOM 1681 N N . GLU A 1 207 ? -30.083 -2.024 13.857 1.00 80.44 207 GLU A N 1
ATOM 1682 C CA . GLU A 1 207 ? -29.626 -0.901 14.684 1.00 80.44 207 GLU A CA 1
ATOM 1683 C C . GLU A 1 207 ? -28.158 -1.072 15.113 1.00 80.44 207 GLU A C 1
ATOM 1685 O O . GLU A 1 207 ? -27.775 -2.074 15.722 1.00 80.44 207 GLU A O 1
ATOM 1690 N N . LEU A 1 208 ? -27.327 -0.055 14.849 1.00 82.06 208 LEU A N 1
ATOM 1691 C CA . LEU A 1 208 ? -25.958 0.024 15.365 1.00 82.06 208 LEU A CA 1
ATOM 1692 C C . LEU A 1 208 ? -25.919 0.854 16.655 1.00 82.06 208 LEU A C 1
ATOM 1694 O O . LEU A 1 208 ? -25.834 2.081 16.614 1.00 82.06 208 LEU A O 1
ATOM 1698 N N . ASN A 1 209 ? -25.909 0.188 17.813 1.00 78.12 209 ASN A N 1
ATOM 1699 C CA . ASN A 1 209 ? -25.777 0.873 19.100 1.00 78.12 209 ASN A CA 1
ATOM 1700 C C . ASN A 1 209 ? -24.314 0.915 19.592 1.00 78.12 209 ASN A C 1
ATOM 1702 O O . ASN A 1 209 ? -23.767 -0.074 20.096 1.00 78.12 209 ASN A O 1
ATOM 1706 N N . LEU A 1 210 ? -23.691 2.094 19.468 1.00 77.00 210 LEU A N 1
ATOM 1707 C CA . LEU A 1 210 ? -22.327 2.381 19.943 1.00 77.00 210 LEU A CA 1
ATOM 1708 C C . LEU A 1 210 ? -22.284 2.966 21.369 1.00 77.00 210 LEU A C 1
ATOM 1710 O O . LEU A 1 210 ? -21.213 3.039 21.971 1.00 77.00 210 LEU A O 1
ATOM 1714 N N . CYS A 1 211 ? -23.437 3.338 21.932 1.00 65.19 211 CYS A N 1
ATOM 1715 C CA . CYS A 1 211 ? -23.573 3.999 23.229 1.00 65.19 211 CYS A CA 1
ATOM 1716 C C . CYS A 1 211 ? -24.673 3.335 24.068 1.00 65.19 211 CYS A C 1
ATOM 1718 O O . CYS A 1 211 ? -25.769 3.868 24.222 1.00 65.19 211 CYS A O 1
ATOM 1720 N N . SER A 1 212 ? -24.374 2.196 24.692 1.00 58.03 212 SER A N 1
ATOM 1721 C CA . SER A 1 212 ? -25.253 1.650 25.727 1.00 58.03 212 SER A CA 1
ATOM 1722 C C . SER A 1 212 ? -24.993 2.364 27.059 1.00 58.03 212 SER A C 1
ATOM 1724 O O . SER A 1 212 ? -24.165 1.939 27.867 1.00 58.03 212 SER A O 1
ATOM 1726 N N . THR A 1 213 ? -25.678 3.479 27.308 1.00 45.03 213 THR A N 1
ATOM 1727 C CA . THR A 1 213 ? -25.888 3.967 28.677 1.00 45.03 213 THR A CA 1
ATOM 1728 C C . THR A 1 213 ? -27.110 3.258 29.243 1.00 45.03 213 THR A C 1
ATOM 1730 O O . THR A 1 213 ? -28.226 3.749 29.107 1.00 45.03 213 THR A O 1
ATOM 1733 N N . THR A 1 214 ? -26.940 2.098 29.871 1.00 44.03 214 THR A N 1
ATOM 1734 C CA . THR A 1 214 ? -27.958 1.609 30.806 1.00 44.03 214 THR A CA 1
ATOM 1735 C C . THR A 1 214 ? -27.749 2.344 32.131 1.00 44.03 214 THR A C 1
ATOM 1737 O O . THR A 1 214 ? -26.702 2.172 32.760 1.00 44.03 214 THR A O 1
ATOM 1740 N N . PRO A 1 215 ? -28.691 3.191 32.590 1.00 42.00 215 PRO A N 1
ATOM 1741 C CA . PRO A 1 215 ? -28.676 3.610 33.977 1.00 42.00 215 PRO A CA 1
ATOM 1742 C C . PRO A 1 215 ? -28.975 2.360 34.806 1.00 42.00 215 PRO A C 1
ATOM 1744 O O . PRO A 1 215 ? -30.010 1.722 34.610 1.00 42.00 215 PRO A O 1
ATOM 1747 N N . GLN A 1 216 ? -28.085 2.000 35.731 1.00 44.88 216 GLN A N 1
ATOM 1748 C CA . GLN A 1 216 ? -28.471 1.132 36.839 1.00 44.88 216 GLN A CA 1
ATOM 1749 C C . GLN A 1 216 ? -29.649 1.819 37.536 1.00 44.88 216 GLN A C 1
ATOM 1751 O O . GLN A 1 216 ? -29.464 2.848 38.190 1.00 44.88 216 GLN A O 1
ATOM 1756 N N . ARG A 1 217 ? -30.868 1.288 37.360 1.00 41.84 217 ARG A N 1
ATOM 1757 C CA . ARG A 1 217 ? -31.956 1.578 38.292 1.00 41.84 217 ARG A CA 1
ATOM 1758 C C . ARG A 1 217 ? -31.407 1.238 39.672 1.00 41.84 217 ARG A C 1
ATOM 1760 O O . ARG A 1 217 ? -30.975 0.112 39.901 1.00 41.84 217 ARG A O 1
ATOM 1767 N N . ARG A 1 218 ? -31.362 2.235 40.555 1.00 46.78 218 ARG A N 1
ATOM 1768 C CA . ARG A 1 218 ? -31.338 1.960 41.984 1.00 46.78 218 ARG A CA 1
ATOM 1769 C C . ARG A 1 218 ? -32.630 1.212 42.257 1.00 46.78 218 ARG A C 1
ATOM 1771 O O . ARG A 1 218 ? -33.704 1.736 41.966 1.00 46.78 218 ARG A O 1
ATOM 1778 N N . ASP A 1 219 ? -32.505 -0.013 42.738 1.00 40.88 219 ASP A N 1
ATOM 1779 C CA . ASP A 1 219 ? -33.580 -0.641 43.482 1.00 40.88 219 ASP A CA 1
ATOM 1780 C C . ASP A 1 219 ? -33.755 0.206 44.745 1.00 40.88 219 ASP A C 1
ATOM 1782 O O . ASP A 1 219 ? -33.052 0.039 45.743 1.00 40.88 219 ASP A O 1
ATOM 1786 N N . ASP A 1 220 ? -34.613 1.219 44.637 1.00 43.34 220 ASP A N 1
ATOM 1787 C CA . ASP A 1 220 ? -35.106 1.943 45.790 1.00 43.34 220 ASP A CA 1
ATOM 1788 C C . ASP A 1 220 ? -36.026 0.991 46.553 1.00 43.34 220 ASP A C 1
ATOM 1790 O O . ASP A 1 220 ? -37.037 0.496 46.054 1.00 43.34 220 ASP A O 1
ATOM 1794 N N . VAL A 1 221 ? -35.578 0.726 47.773 1.00 44.31 221 VAL A N 1
ATOM 1795 C CA . VAL A 1 221 ? -36.285 0.112 48.887 1.00 44.31 221 VAL A CA 1
ATOM 1796 C C . VAL A 1 221 ? -37.737 0.595 48.961 1.00 44.31 221 VAL A C 1
ATOM 1798 O O . VAL A 1 221 ? -37.986 1.795 49.083 1.00 44.31 221 VAL A O 1
ATOM 1801 N N . ALA A 1 222 ? -38.669 -0.357 48.996 1.00 45.03 222 ALA A N 1
ATOM 1802 C CA . ALA A 1 222 ? -39.926 -0.264 49.734 1.00 45.03 222 ALA A CA 1
ATOM 1803 C C . ALA A 1 222 ? -40.310 -1.659 50.241 1.00 45.03 222 ALA A C 1
ATOM 1805 O O . ALA A 1 222 ? -40.323 -2.599 49.414 1.00 45.03 222 ALA A O 1
#

Foldseek 3Di:
DAFPVRCVVVVHDPVCLPPDDPVSVQQKDWDQDPPRGTDIDGPDLLSVLLVVLLVVQQCVQVLVQVVLCVVLVDPDTDDALLSSLLSLLVVQQPDPVSSCLSSSLSNLLCLAPVNVVVVPPSHDVPRNDPVSNVSNLVSLVVPLDPPGDLVSLVSSVSSCVSSVNCPLVVVLVVLQPDPPLVVDDDGSSNVSVVVVVQVPDPDDDPDDDSDPPDPPPPPDDD

InterPro domains:
  IPR041075 NOD1/2, winged helix domain [PF17779] (1-42)
  IPR041267 NACHT, LRR and PYD domains-containing protein, helical domain HD2 [PF17776] (44-170)
  IPR051261 NOD-like receptor [PTHR24106] (1-213)

Secondary structure (DSSP, 8-state):
-EEHHHHHHTT--HHHHHHS-HHHHHHEEEEE-TTS-EEEEESSHHHHHHHHHHHHHHHHHTT-HHHHHHHHT-SSPP-SHHHHHHHHHHHHHT-TT-TTHHHHHHHHHTTSHHHHHHTTTSS-GGG--HHHHHHHHHHHHHT--TTS-HHHHHHHHHHHHHTT--HHHHHHHHHHH-TTGGG-PPPHHHHHHHHHHHHT-SS--S----------------

pLDDT: mean 83.67, std 13.74, range [40.88, 97.88]

Organism: NCBI:txid433684

Radius of gyration: 22.81 Å; chains: 1; bounding box: 59×33×86 Å